Protein AF-A0AA52AQG2-F1 (afdb_monomer_lite)

Radius of gyration: 21.09 Å; chains: 1; bounding box: 56×34×66 Å

Sequence (208 aa):
MTELTDGRLVVGPQLCYASAGIYANFVAQGILPWTQPPPPRPVADALETVRDRKNRALETEVAQTLRAAGYVVEERIRKQDPQRLGVQSLQTEIDVVAGRGADSAIWLIEVKDPADVHVTPEIRRHLDGFYVDRRKPCYATQLQRKLDDLAPYADKVAAALGLPTSAQPCVVKAIFVTRAPVPAGFVGGPFQFHTLRDLVAALDGANP

pLDDT: mean 90.13, std 8.43, range [41.44, 98.44]

Secondary structure (DSSP, 8-state):
-EE-TTS-EE--HHHHHHHHHHHHHHHHTT--TT-SSPPPHHHHHHHHHHHHHHHHHHHHHHHHHHHHTT-EEEEEE-TT-GGGGT-S--SS-EEEEEE-TT-SEEEEEEEE-PPP--SHHHHHHHHHHHH--SSS--HHHHHHHHHHHHGGGHHHHHHHTTPPPPSS--EEEEEEEESS--GGGGS--SSEEEETTTHHHHHHHT--

Structure (mmCIF, N/CA/C/O backbone):
data_AF-A0AA52AQG2-F1
#
_entry.id   AF-A0AA52AQG2-F1
#
loop_
_atom_site.group_PDB
_atom_site.id
_atom_site.type_symbol
_atom_site.label_atom_id
_atom_site.label_alt_id
_atom_site.label_comp_id
_atom_site.label_asym_id
_atom_site.label_entity_id
_atom_site.label_seq_id
_atom_site.pdbx_PDB_ins_code
_atom_site.Cartn_x
_atom_site.Cartn_y
_atom_site.Cartn_z
_atom_site.occupancy
_atom_site.B_iso_or_equiv
_atom_site.auth_seq_id
_atom_site.auth_comp_id
_atom_site.auth_asym_id
_atom_site.auth_atom_id
_atom_site.pdbx_PDB_model_num
ATOM 1 N N . MET A 1 1 ? 28.932 -9.610 -26.609 1.00 61.56 1 MET A N 1
ATOM 2 C CA . MET A 1 1 ? 28.713 -8.846 -27.851 1.00 61.56 1 MET A CA 1
ATOM 3 C C . MET A 1 1 ? 30.083 -8.478 -28.365 1.00 61.56 1 MET A C 1
ATOM 5 O O . MET A 1 1 ? 30.872 -7.975 -27.574 1.00 61.56 1 MET A O 1
ATOM 9 N N . THR A 1 2 ? 30.373 -8.784 -29.621 1.00 79.12 2 THR A N 1
ATOM 10 C CA . THR A 1 2 ? 31.667 -8.477 -30.238 1.00 79.12 2 THR A CA 1
ATOM 11 C C . THR A 1 2 ? 31.397 -7.815 -31.575 1.00 79.12 2 THR A C 1
ATOM 13 O O . THR A 1 2 ? 30.579 -8.315 -32.348 1.00 79.12 2 THR A O 1
ATOM 16 N N . GLU A 1 3 ? 32.043 -6.682 -31.816 1.00 85.62 3 GLU A N 1
ATOM 17 C CA . GLU A 1 3 ? 32.018 -6.006 -33.108 1.00 85.62 3 GLU A CA 1
ATOM 18 C C . GLU A 1 3 ? 33.125 -6.586 -33.989 1.00 85.62 3 GLU A C 1
ATOM 20 O O . GLU A 1 3 ? 34.267 -6.745 -33.553 1.00 85.62 3 GLU A O 1
ATOM 25 N N . LEU A 1 4 ? 32.760 -6.979 -35.205 1.00 87.94 4 LEU A N 1
ATOM 26 C CA . LEU A 1 4 ? 33.692 -7.438 -36.224 1.00 87.94 4 LEU A CA 1
ATOM 27 C C . LEU A 1 4 ? 34.360 -6.231 -36.888 1.00 87.94 4 LEU A C 1
ATOM 29 O O . LEU A 1 4 ? 33.844 -5.118 -36.862 1.00 87.94 4 LEU A O 1
ATOM 33 N N . THR A 1 5 ? 35.500 -6.451 -37.538 1.00 86.62 5 THR A N 1
ATOM 34 C CA . THR A 1 5 ? 36.267 -5.396 -38.224 1.00 86.62 5 THR A CA 1
ATOM 35 C C . THR A 1 5 ? 35.515 -4.704 -39.365 1.00 86.62 5 THR A C 1
ATOM 37 O O . THR A 1 5 ? 35.944 -3.650 -39.822 1.00 86.62 5 THR A O 1
ATOM 40 N N . ASP A 1 6 ? 34.398 -5.271 -39.821 1.00 91.19 6 ASP A N 1
ATOM 41 C CA . ASP A 1 6 ? 33.501 -4.699 -40.828 1.00 91.19 6 ASP A CA 1
ATOM 42 C C . ASP A 1 6 ? 32.268 -3.992 -40.228 1.00 91.19 6 ASP A C 1
ATOM 44 O O . ASP A 1 6 ? 31.336 -3.650 -40.957 1.00 91.19 6 ASP A O 1
ATOM 48 N N . GLY A 1 7 ? 32.242 -3.789 -38.906 1.00 86.31 7 GLY A N 1
ATOM 49 C CA . GLY A 1 7 ? 31.157 -3.114 -38.190 1.00 86.31 7 GLY A CA 1
ATOM 50 C C . GLY A 1 7 ? 29.930 -3.989 -37.919 1.00 86.31 7 GLY A C 1
ATOM 51 O O . GLY A 1 7 ? 28.933 -3.506 -37.380 1.00 86.31 7 GLY A O 1
ATOM 52 N N . ARG A 1 8 ? 29.952 -5.284 -38.268 1.00 88.81 8 ARG A N 1
ATOM 53 C CA . ARG A 1 8 ? 28.861 -6.206 -37.913 1.00 88.81 8 ARG A CA 1
ATOM 54 C C . ARG A 1 8 ? 28.968 -6.641 -36.454 1.00 88.81 8 ARG A C 1
ATOM 56 O O . ARG A 1 8 ? 30.038 -6.992 -35.966 1.00 88.81 8 ARG A O 1
ATOM 63 N N . LEU A 1 9 ? 27.831 -6.687 -35.762 1.00 88.31 9 LEU A N 1
ATOM 64 C CA . LEU A 1 9 ? 27.749 -7.158 -34.378 1.00 88.31 9 LEU A CA 1
ATOM 65 C C . LEU A 1 9 ? 27.426 -8.654 -34.326 1.00 88.31 9 LEU A C 1
ATOM 67 O O . LEU A 1 9 ? 26.421 -9.101 -34.878 1.00 88.31 9 LEU A O 1
ATOM 71 N N . VAL A 1 10 ? 28.233 -9.423 -33.593 1.00 87.62 10 VAL A N 1
ATOM 72 C CA . VAL A 1 10 ? 27.909 -10.806 -33.223 1.00 87.62 10 VAL A CA 1
ATOM 73 C C . VAL A 1 10 ? 27.231 -10.803 -31.856 1.00 87.62 10 VAL A C 1
ATOM 75 O O . VAL A 1 10 ? 27.839 -10.489 -30.822 1.00 87.62 10 VAL A O 1
ATOM 78 N N . VAL A 1 11 ? 25.949 -11.165 -31.857 1.00 84.19 11 VAL A N 1
ATOM 79 C CA . VAL A 1 11 ? 25.125 -11.296 -30.653 1.00 84.19 11 VAL A CA 1
ATOM 80 C C . VAL A 1 11 ? 24.792 -12.768 -30.447 1.00 84.19 11 VAL A C 1
ATOM 82 O O . VAL A 1 11 ? 24.249 -13.424 -31.332 1.00 84.19 11 VAL A O 1
ATOM 85 N N . GLY A 1 12 ? 25.139 -13.301 -29.275 1.00 88.38 12 GLY A N 1
ATOM 86 C CA . GLY A 1 12 ? 24.791 -14.674 -28.920 1.00 88.38 12 GLY A CA 1
ATOM 87 C C . GLY A 1 12 ? 23.269 -14.834 -28.785 1.00 88.38 12 GLY A C 1
ATOM 88 O O . GLY A 1 12 ? 22.642 -13.961 -28.177 1.00 88.38 12 GLY A O 1
ATOM 89 N N . PRO A 1 13 ? 22.661 -15.931 -29.273 1.00 86.75 13 PRO A N 1
ATOM 90 C CA . PRO A 1 13 ? 21.218 -16.167 -29.161 1.00 86.75 13 PRO A CA 1
ATOM 91 C C . PRO A 1 13 ? 20.672 -16.044 -27.730 1.00 86.75 13 PRO A C 1
ATOM 93 O O . PRO A 1 13 ? 19.586 -15.509 -27.519 1.00 86.75 13 PRO A O 1
ATOM 96 N N . GLN A 1 14 ? 21.454 -16.462 -26.731 1.00 86.62 14 GLN A N 1
ATOM 97 C CA . GLN A 1 14 ? 21.125 -16.342 -25.311 1.00 86.62 14 GLN A CA 1
ATOM 98 C C . GLN A 1 14 ? 20.983 -14.887 -24.844 1.00 86.62 14 GLN A C 1
ATOM 100 O O . GLN A 1 14 ? 20.150 -14.599 -23.989 1.00 86.62 14 GLN A O 1
ATOM 105 N N . LEU A 1 15 ? 21.758 -13.962 -25.422 1.00 84.19 15 LEU A N 1
ATOM 106 C CA . LEU A 1 15 ? 21.654 -12.536 -25.111 1.00 84.19 15 LEU A CA 1
ATOM 107 C C . LEU A 1 15 ? 20.395 -11.943 -25.741 1.00 84.19 15 LEU A C 1
ATOM 109 O O . LEU A 1 15 ? 19.682 -11.209 -25.068 1.00 84.19 15 LEU A O 1
ATOM 113 N N . CYS A 1 16 ? 20.071 -12.323 -26.982 1.00 84.38 16 CYS A N 1
ATOM 114 C CA . CYS A 1 16 ? 18.812 -11.928 -27.617 1.00 84.38 16 CYS A CA 1
ATOM 115 C C . CYS A 1 16 ? 17.602 -12.408 -26.806 1.00 84.38 16 CYS A C 1
ATOM 117 O O . CYS A 1 16 ? 16.692 -11.625 -26.546 1.00 84.38 16 CYS A O 1
ATOM 119 N N . TYR A 1 17 ? 17.610 -13.672 -26.370 1.00 85.38 17 TYR A N 1
ATOM 120 C CA . TYR A 1 17 ? 16.536 -14.242 -25.557 1.00 85.38 17 TYR A CA 1
ATOM 121 C C . TYR A 1 17 ? 16.407 -13.539 -24.199 1.00 85.38 17 TYR A C 1
ATOM 123 O O . TYR A 1 17 ? 15.308 -13.148 -23.812 1.00 85.38 17 TYR A O 1
ATOM 131 N N . ALA A 1 18 ? 17.523 -13.314 -23.500 1.00 83.19 18 ALA A N 1
ATOM 132 C CA . ALA A 1 18 ? 17.525 -12.603 -22.224 1.00 83.19 18 ALA A CA 1
ATOM 133 C C . ALA A 1 18 ? 17.002 -11.165 -22.367 1.00 83.19 18 ALA A C 1
ATOM 135 O O . ALA A 1 18 ? 16.135 -10.745 -21.602 1.00 83.19 18 ALA A O 1
ATOM 136 N N . SER A 1 19 ? 17.470 -10.421 -23.374 1.00 82.50 19 SER A N 1
ATOM 137 C CA . SER A 1 19 ? 16.978 -9.071 -23.655 1.00 82.50 19 SER A CA 1
ATOM 138 C C . SER A 1 19 ? 15.490 -9.073 -24.001 1.00 82.50 19 SER A C 1
ATOM 140 O O . SER A 1 19 ? 14.748 -8.276 -23.435 1.00 82.50 19 SER A O 1
ATOM 142 N N . ALA A 1 20 ? 15.028 -9.984 -24.863 1.00 84.12 20 ALA A N 1
ATOM 143 C CA . ALA A 1 20 ? 13.610 -10.111 -25.195 1.00 84.12 20 ALA A CA 1
ATOM 144 C C . ALA A 1 20 ? 12.754 -10.393 -23.951 1.00 84.12 20 ALA A C 1
ATOM 146 O O . ALA A 1 20 ? 11.707 -9.771 -23.792 1.00 84.12 20 ALA A O 1
ATOM 147 N N . GLY A 1 21 ? 13.221 -11.254 -23.041 1.00 83.25 21 GLY A N 1
ATOM 148 C CA . GLY A 1 21 ? 12.562 -11.510 -21.759 1.00 83.25 21 GLY A CA 1
ATOM 149 C C . GLY A 1 21 ? 12.457 -10.258 -20.883 1.00 83.25 21 GLY A C 1
ATOM 150 O O . GLY A 1 21 ? 11.386 -9.969 -20.356 1.00 83.25 21 GLY A O 1
ATOM 151 N N . ILE A 1 22 ? 13.527 -9.463 -20.788 1.00 80.69 22 ILE A N 1
ATOM 152 C CA . ILE A 1 22 ? 13.519 -8.191 -20.046 1.00 80.69 22 ILE A CA 1
ATOM 153 C C . ILE A 1 22 ? 12.499 -7.214 -20.647 1.00 80.69 22 ILE A C 1
ATOM 155 O O . ILE A 1 22 ? 11.671 -6.665 -19.921 1.00 80.69 22 ILE A O 1
ATOM 159 N N . TYR A 1 23 ? 12.511 -7.015 -21.969 1.00 81.38 23 TYR A N 1
ATOM 160 C CA . TYR A 1 23 ? 11.546 -6.133 -22.634 1.00 81.38 23 TYR A CA 1
ATOM 161 C C . TYR A 1 23 ? 10.107 -6.633 -22.479 1.00 81.38 23 TYR A C 1
ATOM 163 O O . TYR A 1 23 ? 9.215 -5.835 -22.193 1.00 81.38 23 TYR A O 1
ATOM 171 N N . ALA A 1 24 ? 9.879 -7.941 -22.618 1.00 82.56 24 ALA A N 1
ATOM 172 C CA . ALA A 1 24 ? 8.568 -8.545 -22.414 1.00 82.56 24 ALA A CA 1
ATOM 173 C C . ALA A 1 24 ? 8.051 -8.300 -20.988 1.00 82.56 24 ALA A C 1
ATOM 175 O O . ALA A 1 24 ? 6.887 -7.937 -20.824 1.00 82.56 24 ALA A O 1
ATOM 176 N N . ASN A 1 25 ? 8.916 -8.411 -19.974 1.00 81.00 25 ASN A N 1
ATOM 177 C CA . ASN A 1 25 ? 8.559 -8.128 -18.583 1.00 81.00 25 ASN A CA 1
ATOM 178 C C . ASN A 1 25 ? 8.152 -6.665 -18.380 1.00 81.00 25 ASN A C 1
ATOM 180 O O . ASN A 1 25 ? 7.107 -6.406 -17.782 1.00 81.00 25 ASN A O 1
ATOM 184 N N . PHE A 1 26 ? 8.909 -5.707 -18.925 1.00 81.69 26 PHE A N 1
ATOM 185 C CA . PHE A 1 26 ? 8.531 -4.295 -18.842 1.00 81.69 26 PHE A CA 1
ATOM 186 C C . PHE A 1 26 ? 7.198 -4.013 -19.543 1.00 81.69 26 PHE A C 1
ATOM 188 O O . PHE A 1 26 ? 6.319 -3.379 -18.957 1.00 81.69 26 PHE A O 1
ATOM 195 N N . VAL A 1 27 ? 6.996 -4.534 -20.757 1.00 83.38 27 VAL A N 1
ATOM 196 C CA . VAL A 1 27 ? 5.742 -4.336 -21.503 1.00 83.38 27 VAL A CA 1
ATOM 197 C C . VAL A 1 27 ? 4.559 -4.949 -20.748 1.00 83.38 27 VAL A C 1
ATOM 199 O O . VAL A 1 27 ? 3.514 -4.311 -20.622 1.00 83.38 27 VAL A O 1
ATOM 202 N N . ALA A 1 28 ? 4.736 -6.129 -20.149 1.00 83.12 28 ALA A N 1
ATOM 203 C CA . ALA A 1 28 ? 3.737 -6.765 -19.288 1.00 83.12 28 ALA A CA 1
ATOM 204 C C . ALA A 1 28 ? 3.451 -5.982 -17.988 1.00 83.12 28 ALA A C 1
ATOM 206 O O . ALA A 1 28 ? 2.476 -6.266 -17.286 1.00 83.12 28 ALA A O 1
ATOM 207 N N . GLN A 1 29 ? 4.282 -5.000 -17.639 1.00 78.88 29 GLN A N 1
ATOM 208 C CA . GLN A 1 29 ? 4.085 -4.060 -16.531 1.00 78.88 29 GLN A CA 1
ATOM 209 C C . GLN A 1 29 ? 3.579 -2.684 -16.999 1.00 78.88 29 GLN A C 1
ATOM 211 O O . GLN A 1 29 ? 3.431 -1.781 -16.179 1.00 78.88 29 GLN A O 1
ATOM 216 N N . GLY A 1 30 ? 3.273 -2.516 -18.290 1.00 80.56 30 GLY A N 1
ATOM 217 C CA . GLY A 1 30 ? 2.856 -1.227 -18.843 1.00 80.56 30 GLY A CA 1
ATOM 218 C C . GLY A 1 30 ? 4.016 -0.234 -18.958 1.00 80.56 30 GLY A C 1
ATOM 219 O O . GLY A 1 30 ? 3.820 0.971 -18.827 1.00 80.56 30 GLY A O 1
ATOM 220 N N . ILE A 1 31 ? 5.241 -0.723 -19.163 1.00 82.00 31 ILE A N 1
ATOM 221 C CA . ILE A 1 31 ? 6.448 0.095 -19.291 1.00 82.00 31 ILE A CA 1
ATOM 222 C C . ILE A 1 31 ? 7.114 -0.200 -20.630 1.00 82.00 31 ILE A C 1
ATOM 224 O O . ILE A 1 31 ? 7.324 -1.352 -20.999 1.00 82.00 31 ILE A O 1
ATOM 228 N N . LEU A 1 32 ? 7.499 0.858 -21.340 1.00 82.25 32 LEU A N 1
ATOM 229 C CA . LEU A 1 32 ? 8.390 0.756 -22.489 1.00 82.25 32 LEU A CA 1
ATOM 230 C C . LEU A 1 32 ? 9.727 1.400 -22.097 1.00 82.25 32 LEU A C 1
ATOM 232 O O . LEU A 1 32 ? 9.819 2.628 -22.021 1.00 82.25 32 LEU A O 1
ATOM 236 N N . PRO A 1 33 ? 10.739 0.596 -21.736 1.00 73.19 33 PRO A N 1
ATOM 237 C CA . PRO A 1 33 ? 11.968 1.118 -21.167 1.00 73.19 33 PRO A CA 1
ATOM 238 C C . PRO A 1 33 ? 12.842 1.727 -22.274 1.00 73.19 33 PRO A C 1
ATOM 240 O O . PRO A 1 33 ? 12.802 1.301 -23.427 1.00 73.19 33 PRO A O 1
ATOM 243 N N . TRP A 1 34 ? 13.640 2.735 -21.912 1.00 71.75 34 TRP A N 1
ATOM 244 C CA . TRP A 1 34 ? 14.676 3.337 -22.770 1.00 71.75 34 TRP A CA 1
ATOM 245 C C . TRP A 1 34 ? 14.203 3.871 -24.135 1.00 71.75 34 TRP A C 1
ATOM 247 O O . TRP A 1 34 ? 14.981 3.942 -25.083 1.00 71.75 34 TRP A O 1
ATOM 257 N N . THR A 1 35 ? 12.948 4.310 -24.241 1.00 67.50 35 THR A N 1
ATOM 258 C CA . THR A 1 35 ? 12.429 4.926 -25.469 1.00 67.50 35 THR A CA 1
ATOM 259 C C . THR A 1 35 ? 12.935 6.356 -25.619 1.00 67.50 35 THR A C 1
ATOM 261 O O . THR A 1 35 ? 12.604 7.224 -24.804 1.00 67.50 35 THR A O 1
ATOM 264 N N . GLN A 1 36 ? 13.707 6.613 -26.671 1.00 71.50 36 GLN A N 1
ATOM 265 C CA . GLN A 1 36 ? 13.972 7.958 -27.176 1.00 71.50 36 GLN A CA 1
ATOM 266 C C . GLN A 1 36 ? 13.757 7.958 -28.698 1.00 71.50 36 GLN A C 1
ATOM 268 O O . GLN A 1 36 ? 14.468 7.230 -29.393 1.00 71.50 36 GLN A O 1
ATOM 273 N N . PRO A 1 37 ? 12.787 8.736 -29.223 1.00 82.88 37 PRO A N 1
ATOM 274 C CA . PRO A 1 37 ? 11.874 9.634 -28.498 1.00 82.88 37 PRO A CA 1
ATOM 275 C C . PRO A 1 37 ? 10.844 8.885 -27.617 1.00 82.88 37 PRO A C 1
ATOM 277 O O . PRO A 1 37 ? 10.713 7.664 -27.734 1.00 82.88 37 PRO A O 1
ATOM 280 N N . PRO A 1 38 ? 10.115 9.590 -26.724 1.00 81.38 38 PRO A N 1
ATOM 281 C CA . PRO A 1 38 ? 8.998 9.016 -25.968 1.00 81.38 38 PRO A CA 1
ATOM 282 C C . PRO A 1 38 ? 7.960 8.334 -26.874 1.00 81.38 38 PRO A C 1
ATOM 284 O O . PRO A 1 38 ? 7.798 8.746 -28.029 1.00 81.38 38 PRO A O 1
ATOM 287 N N . PRO A 1 39 ? 7.223 7.325 -26.370 1.00 83.25 39 PRO A N 1
ATOM 288 C CA . PRO A 1 39 ? 6.235 6.619 -27.172 1.00 83.25 39 PRO A CA 1
ATOM 289 C C . PRO A 1 39 ? 5.124 7.568 -27.656 1.00 83.25 39 PRO A C 1
ATOM 291 O O . PRO A 1 39 ? 4.750 8.502 -26.938 1.00 83.25 39 PRO A O 1
ATOM 294 N N . PRO A 1 40 ? 4.546 7.321 -28.847 1.00 89.44 40 PRO A N 1
ATOM 295 C CA . PRO A 1 40 ? 3.353 8.028 -29.298 1.00 89.44 40 PRO A CA 1
ATOM 296 C C . PRO A 1 40 ? 2.225 7.929 -28.264 1.00 89.44 40 PRO A C 1
ATOM 298 O O . PRO A 1 40 ? 2.067 6.889 -27.623 1.00 89.44 40 PRO A O 1
ATOM 301 N N . ARG A 1 41 ? 1.396 8.977 -28.149 1.00 89.44 41 ARG A N 1
ATOM 302 C CA . ARG A 1 41 ? 0.301 9.038 -27.158 1.00 89.44 41 ARG A CA 1
ATOM 303 C C . ARG A 1 41 ? -0.577 7.777 -27.111 1.00 89.44 41 ARG A C 1
ATOM 305 O O . ARG A 1 41 ? -0.722 7.247 -26.019 1.00 89.44 41 ARG A O 1
ATOM 312 N N . PRO A 1 42 ? -1.040 7.202 -28.242 1.00 92.44 42 PRO A N 1
ATOM 313 C CA . PRO A 1 42 ? -1.865 5.992 -28.192 1.00 92.44 42 PRO A CA 1
ATOM 314 C C . PRO A 1 42 ? -1.176 4.798 -27.517 1.00 92.44 42 PRO A C 1
ATOM 316 O O . PRO A 1 42 ? -1.831 3.983 -26.874 1.00 92.44 42 PRO A O 1
ATOM 319 N N . VAL A 1 43 ? 0.151 4.691 -27.650 1.00 87.94 43 VAL A N 1
ATOM 320 C CA . VAL A 1 43 ? 0.941 3.641 -26.996 1.00 87.94 43 VAL A CA 1
ATOM 321 C C . VAL A 1 43 ? 1.079 3.936 -25.504 1.00 87.94 43 VAL A C 1
ATOM 323 O O . VAL A 1 43 ? 0.907 3.031 -24.694 1.00 87.94 43 VAL A O 1
ATOM 326 N N . ALA A 1 44 ? 1.349 5.189 -25.132 1.00 85.81 44 ALA A N 1
ATOM 327 C CA . ALA A 1 44 ? 1.426 5.598 -23.731 1.00 85.81 44 ALA A CA 1
ATOM 328 C C . ALA A 1 44 ? 0.098 5.357 -22.989 1.00 85.81 44 ALA A C 1
ATOM 330 O O . ALA A 1 44 ? 0.104 4.741 -21.926 1.00 85.81 44 ALA A O 1
ATOM 331 N N . ASP A 1 45 ? -1.029 5.745 -23.591 1.00 89.38 45 ASP A N 1
ATOM 332 C CA . ASP A 1 45 ? -2.372 5.579 -23.021 1.00 89.38 45 ASP A CA 1
ATOM 333 C C . ASP A 1 45 ? -2.732 4.089 -22.851 1.00 89.38 45 ASP A C 1
ATOM 335 O O . ASP A 1 45 ? -3.314 3.673 -21.843 1.00 89.38 45 ASP A O 1
ATOM 339 N N . ALA A 1 46 ? -2.345 3.248 -23.818 1.00 88.94 46 ALA A N 1
ATOM 340 C CA . ALA A 1 46 ? -2.535 1.802 -23.731 1.00 88.94 46 ALA A CA 1
ATOM 341 C C . ALA A 1 46 ? -1.701 1.179 -22.597 1.00 88.94 46 ALA A C 1
ATOM 343 O O . ALA A 1 46 ? -2.206 0.342 -21.847 1.00 88.94 46 ALA A O 1
ATOM 344 N N . LEU A 1 47 ? -0.443 1.602 -22.440 1.00 87.81 47 LEU A N 1
ATOM 345 C CA . LEU A 1 47 ? 0.437 1.146 -21.361 1.00 87.81 47 LEU A CA 1
ATOM 346 C C . LEU A 1 47 ? -0.076 1.587 -19.981 1.00 87.81 47 LEU A C 1
ATOM 348 O O . LEU A 1 47 ? -0.081 0.782 -19.047 1.00 87.81 47 LEU A O 1
ATOM 352 N N . GLU A 1 48 ? -0.574 2.819 -19.858 1.00 87.62 48 GLU A N 1
ATOM 353 C CA . GLU A 1 48 ? -1.211 3.315 -18.633 1.00 87.62 48 GLU A CA 1
ATOM 354 C C . GLU A 1 48 ? -2.468 2.506 -18.292 1.00 87.62 48 GLU A C 1
ATOM 356 O O . GLU A 1 48 ? -2.614 2.048 -17.161 1.00 87.62 48 GLU A O 1
ATOM 361 N N . THR A 1 49 ? -3.305 2.196 -19.288 1.00 89.88 49 THR A N 1
ATOM 362 C CA . THR A 1 49 ? -4.489 1.337 -19.114 1.00 89.88 49 THR A CA 1
ATOM 363 C C . THR A 1 49 ? -4.121 -0.057 -18.592 1.00 89.88 49 THR A C 1
ATOM 365 O O . THR A 1 49 ? -4.809 -0.605 -17.724 1.00 89.88 49 THR A O 1
ATOM 368 N N . VAL A 1 50 ? -3.035 -0.651 -19.101 1.00 88.94 50 VAL A N 1
ATOM 369 C CA . VAL A 1 50 ? -2.524 -1.940 -18.608 1.00 88.94 50 VAL A CA 1
ATOM 370 C C . VAL A 1 50 ? -2.077 -1.819 -17.153 1.00 88.94 50 VAL A C 1
ATOM 372 O O . VAL A 1 50 ? -2.451 -2.663 -16.334 1.00 88.94 50 VAL A O 1
ATOM 375 N N . ARG A 1 51 ? -1.328 -0.767 -16.807 1.00 86.94 51 ARG A N 1
ATOM 376 C CA . ARG A 1 51 ? -0.850 -0.538 -15.437 1.00 86.94 51 ARG A CA 1
ATOM 377 C C . ARG A 1 51 ? -2.006 -0.342 -14.459 1.00 86.94 51 ARG A C 1
ATOM 379 O O . ARG A 1 51 ? -2.033 -0.980 -13.411 1.00 86.94 51 ARG A O 1
ATOM 386 N N . ASP A 1 52 ? -2.996 0.461 -14.831 1.00 88.94 52 ASP A N 1
ATOM 387 C CA . ASP A 1 52 ? -4.188 0.704 -14.021 1.00 88.94 52 ASP A CA 1
ATOM 388 C C . ASP A 1 52 ? -4.990 -0.577 -13.793 1.00 88.94 52 ASP A C 1
ATOM 390 O O . ASP A 1 52 ? -5.445 -0.839 -12.678 1.00 88.94 52 ASP A O 1
ATOM 394 N N . ARG A 1 53 ? -5.129 -1.423 -14.823 1.00 90.44 53 ARG A N 1
ATOM 395 C CA . ARG A 1 53 ? -5.783 -2.729 -14.681 1.00 90.44 53 ARG A CA 1
ATOM 396 C C . ARG A 1 53 ? -5.020 -3.638 -13.715 1.00 90.44 53 ARG A C 1
ATOM 398 O O . ARG A 1 53 ? -5.663 -4.293 -12.900 1.00 90.44 53 ARG A O 1
ATOM 405 N N . LYS A 1 54 ? -3.685 -3.677 -13.780 1.00 89.12 54 LYS A N 1
ATOM 406 C CA . LYS A 1 54 ? -2.859 -4.501 -12.877 1.00 89.12 54 LYS A CA 1
ATOM 407 C C . LYS A 1 54 ? -2.918 -4.030 -11.428 1.00 89.12 54 LYS A C 1
ATOM 409 O O . LYS A 1 54 ? -3.110 -4.862 -10.545 1.00 89.12 54 LYS A O 1
ATOM 414 N N . ASN A 1 55 ? -2.826 -2.721 -11.199 1.00 90.12 55 ASN A N 1
ATOM 415 C CA . ASN A 1 55 ? -2.956 -2.135 -9.864 1.00 90.12 55 ASN A CA 1
ATOM 416 C C . ASN A 1 55 ? -4.323 -2.473 -9.257 1.00 90.12 55 ASN A C 1
ATOM 418 O O . ASN A 1 55 ? -4.398 -3.017 -8.158 1.00 90.12 55 ASN A O 1
ATOM 422 N N . ARG A 1 56 ? -5.402 -2.267 -10.026 1.00 90.88 56 ARG A N 1
ATOM 423 C CA . ARG A 1 56 ? -6.763 -2.616 -9.594 1.00 90.88 56 ARG A CA 1
ATOM 424 C C . ARG A 1 56 ? -6.932 -4.107 -9.327 1.00 90.88 56 ARG A C 1
ATOM 426 O O . ARG A 1 56 ? -7.632 -4.466 -8.385 1.00 90.88 56 ARG A O 1
ATOM 433 N N . ALA A 1 57 ? -6.321 -4.965 -10.142 1.00 92.75 57 ALA A N 1
ATOM 434 C CA . ALA A 1 57 ? -6.352 -6.405 -9.916 1.00 92.75 57 ALA A CA 1
ATOM 435 C C . ALA A 1 57 ? -5.689 -6.767 -8.580 1.00 92.75 57 ALA A C 1
ATOM 437 O O . ALA A 1 57 ? -6.292 -7.501 -7.806 1.00 92.75 57 ALA A O 1
ATOM 438 N N . LEU A 1 58 ? -4.520 -6.191 -8.264 1.00 93.75 58 LEU A N 1
ATOM 439 C CA . LEU A 1 58 ? -3.848 -6.438 -6.984 1.00 93.75 58 LEU A CA 1
ATOM 440 C C . LEU A 1 58 ? -4.687 -5.967 -5.788 1.00 93.75 58 LEU A C 1
ATOM 442 O O . LEU A 1 58 ? -4.840 -6.714 -4.829 1.00 93.75 58 LEU A O 1
ATOM 446 N N . GLU A 1 59 ? -5.263 -4.764 -5.844 1.00 95.06 59 GLU A N 1
ATOM 447 C CA . GLU A 1 59 ? -6.162 -4.263 -4.789 1.00 95.06 59 GLU A CA 1
ATOM 448 C C . GLU A 1 59 ? -7.342 -5.215 -4.548 1.00 95.06 59 GLU A C 1
ATOM 450 O O . GLU A 1 59 ? -7.667 -5.549 -3.408 1.00 95.06 59 GLU A O 1
ATOM 455 N N . THR A 1 60 ? -7.970 -5.683 -5.629 1.00 95.44 60 THR A N 1
ATOM 456 C CA . THR A 1 60 ? -9.095 -6.617 -5.551 1.00 95.44 60 THR A CA 1
ATOM 457 C C . THR A 1 60 ? -8.657 -7.989 -5.023 1.00 95.44 60 THR A C 1
ATOM 459 O O . THR A 1 60 ? -9.367 -8.562 -4.199 1.00 95.44 60 THR A O 1
ATOM 462 N N . GLU A 1 61 ? -7.492 -8.502 -5.426 1.00 96.62 61 GLU A N 1
ATOM 463 C CA . GLU A 1 61 ? -6.913 -9.751 -4.906 1.00 96.62 61 GLU A CA 1
ATOM 464 C C . GLU A 1 61 ? -6.629 -9.662 -3.396 1.00 96.62 61 GLU A C 1
ATOM 466 O O . GLU A 1 61 ? -6.955 -10.590 -2.652 1.00 96.62 61 GLU A O 1
ATOM 471 N N . VAL A 1 62 ? -6.084 -8.535 -2.921 1.00 97.69 62 VAL A N 1
ATOM 472 C CA . VAL A 1 62 ? -5.865 -8.265 -1.488 1.00 97.69 62 VAL A CA 1
ATOM 473 C C . VAL A 1 62 ? -7.185 -8.318 -0.727 1.00 97.69 62 VAL A C 1
ATOM 475 O O . VAL A 1 62 ? -7.314 -9.063 0.245 1.00 97.69 62 VAL A O 1
ATOM 478 N N . ALA A 1 63 ? -8.194 -7.584 -1.193 1.00 97.38 63 ALA A N 1
ATOM 479 C CA . ALA A 1 63 ? -9.486 -7.536 -0.525 1.00 97.38 63 ALA A CA 1
ATOM 480 C C . ALA A 1 63 ? -10.198 -8.900 -0.522 1.00 97.38 63 ALA A C 1
ATOM 482 O O . ALA A 1 63 ? -10.767 -9.301 0.491 1.00 97.38 63 ALA A O 1
ATOM 483 N N . GLN A 1 64 ? -10.143 -9.649 -1.628 1.00 97.62 64 GLN A N 1
ATOM 484 C CA . GLN A 1 64 ? -10.683 -11.011 -1.705 1.00 97.62 64 GLN A CA 1
ATOM 485 C C . GLN A 1 64 ? -9.974 -11.970 -0.746 1.00 97.62 64 GLN A C 1
ATOM 487 O O . GLN A 1 64 ? -10.641 -12.753 -0.074 1.00 97.62 64 GLN A O 1
ATOM 492 N N . THR A 1 65 ? -8.648 -11.879 -0.644 1.00 9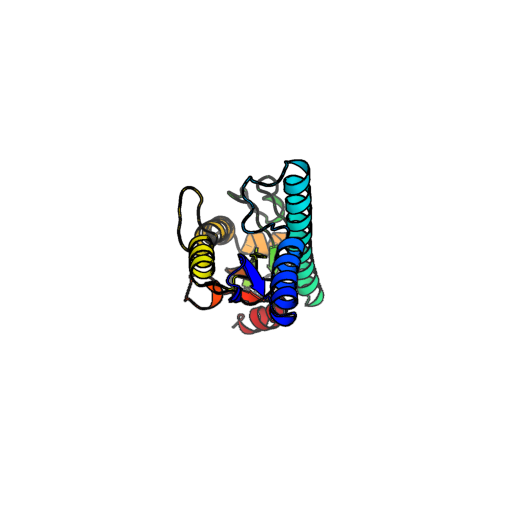7.56 65 THR A N 1
ATOM 493 C CA . THR A 1 65 ? -7.838 -12.714 0.254 1.00 97.56 65 THR A CA 1
ATOM 494 C C . THR A 1 65 ? -8.209 -12.473 1.717 1.00 97.56 65 THR A C 1
ATOM 496 O O . THR A 1 65 ? -8.419 -13.422 2.469 1.00 97.56 65 THR A O 1
ATOM 499 N N . LEU A 1 66 ? -8.380 -11.209 2.111 1.00 97.94 66 LEU A N 1
ATOM 500 C CA . LEU A 1 66 ? -8.817 -10.837 3.458 1.00 97.94 66 LEU A CA 1
ATOM 501 C C . LEU A 1 66 ? -10.250 -11.304 3.748 1.00 97.94 66 LEU A C 1
ATOM 503 O O . LEU A 1 66 ? -10.496 -11.912 4.788 1.00 97.94 66 LEU A O 1
ATOM 507 N N . ARG A 1 67 ? -11.189 -11.101 2.814 1.00 97.94 67 ARG A N 1
ATOM 508 C CA . ARG A 1 67 ? -12.572 -11.597 2.958 1.00 97.94 67 ARG A CA 1
ATOM 509 C C . ARG A 1 67 ? -12.618 -13.117 3.107 1.00 97.94 67 ARG A C 1
ATOM 511 O O . ARG A 1 67 ? -13.339 -13.622 3.962 1.00 97.94 67 ARG A O 1
ATOM 518 N N . ALA A 1 68 ? -11.824 -13.848 2.323 1.00 97.12 68 ALA A N 1
ATOM 519 C CA . ALA A 1 68 ? -11.720 -15.304 2.424 1.00 97.12 68 ALA A CA 1
ATOM 520 C C . ALA A 1 68 ? -11.162 -15.768 3.783 1.00 97.12 68 ALA A C 1
ATOM 522 O O . ALA A 1 68 ? -11.520 -16.845 4.253 1.00 97.12 68 ALA A O 1
ATOM 523 N N . ALA A 1 69 ? -10.342 -14.941 4.436 1.00 96.00 69 ALA A N 1
ATOM 524 C CA . ALA A 1 69 ? -9.834 -15.160 5.790 1.00 96.00 69 ALA A CA 1
ATOM 525 C C . ALA A 1 69 ? -10.771 -14.644 6.907 1.00 96.00 69 ALA A C 1
ATOM 527 O O . ALA A 1 69 ? -10.395 -14.637 8.081 1.00 96.00 69 ALA A O 1
ATOM 528 N N . GLY A 1 70 ? -11.989 -14.210 6.561 1.00 96.38 70 GLY A N 1
ATOM 529 C CA . GLY A 1 70 ? -13.018 -13.784 7.512 1.00 96.38 70 GLY A CA 1
ATOM 530 C C . GLY A 1 70 ? -12.959 -12.312 7.924 1.00 96.38 70 GLY A C 1
ATOM 531 O O . GLY A 1 70 ? -13.695 -11.918 8.826 1.00 96.38 70 GLY A O 1
ATOM 532 N N . TYR A 1 71 ? -12.120 -11.491 7.290 1.00 97.62 71 TYR A N 1
ATOM 533 C CA . TYR A 1 71 ? -12.117 -10.048 7.532 1.00 97.62 71 TYR A CA 1
ATOM 534 C C . TYR A 1 71 ? -13.332 -9.381 6.879 1.00 97.62 71 TYR A C 1
ATOM 536 O O . TYR A 1 71 ? -13.725 -9.718 5.758 1.00 97.62 71 TYR A O 1
ATOM 544 N N . VAL A 1 72 ? -13.873 -8.364 7.546 1.00 97.94 72 VAL A N 1
ATOM 545 C CA . VAL A 1 72 ? -14.745 -7.372 6.915 1.00 97.94 72 VAL A CA 1
ATOM 546 C C . VAL A 1 72 ? -13.860 -6.318 6.261 1.00 97.94 72 VAL A C 1
ATOM 548 O O . VAL A 1 72 ? -12.920 -5.830 6.887 1.00 97.94 72 VAL A O 1
ATOM 551 N N . VAL A 1 73 ? -14.126 -6.008 4.989 1.00 97.94 73 VAL A N 1
ATOM 552 C CA . VAL A 1 73 ? -13.215 -5.230 4.140 1.00 97.94 73 VAL A CA 1
ATOM 553 C C . VAL A 1 73 ? -13.955 -4.154 3.357 1.00 97.94 73 VAL A C 1
ATOM 555 O O . VAL A 1 73 ? -14.799 -4.469 2.510 1.00 97.94 73 VAL A O 1
ATOM 558 N N . GLU A 1 74 ? -13.527 -2.911 3.547 1.00 97.56 74 GLU A N 1
ATOM 559 C CA . GLU A 1 74 ? -13.850 -1.765 2.700 1.00 97.56 74 GLU A CA 1
ATOM 560 C C . GLU A 1 74 ? -12.656 -1.462 1.783 1.00 97.56 74 GLU A C 1
ATOM 562 O O . GLU A 1 74 ? -11.516 -1.383 2.232 1.00 97.56 74 GLU A O 1
ATOM 567 N N . GLU A 1 75 ? -12.904 -1.293 0.484 1.00 95.81 75 GLU A N 1
ATOM 568 C CA . GLU A 1 75 ? -11.863 -1.007 -0.515 1.00 95.81 75 GLU A CA 1
ATOM 569 C C . GLU A 1 75 ? -12.173 0.268 -1.310 1.00 95.81 75 GLU A C 1
ATOM 571 O O . GLU A 1 75 ? -13.343 0.645 -1.475 1.00 95.81 75 GLU A O 1
ATOM 576 N N . ARG A 1 76 ? -11.125 0.913 -1.834 1.00 94.31 76 ARG A N 1
ATOM 577 C CA . ARG A 1 76 ? -11.184 2.096 -2.708 1.00 94.31 76 ARG A CA 1
ATOM 578 C C . ARG A 1 76 ? -12.042 3.210 -2.115 1.00 94.31 76 ARG A C 1
ATOM 580 O O . ARG A 1 76 ? -13.008 3.676 -2.730 1.00 94.31 76 ARG A O 1
ATOM 587 N N . ILE A 1 77 ? -11.744 3.591 -0.877 1.00 96.25 77 ILE A N 1
ATOM 588 C CA . ILE A 1 77 ? -12.451 4.670 -0.193 1.00 96.25 77 ILE A CA 1
ATOM 589 C C . ILE A 1 77 ? -11.892 5.994 -0.699 1.00 96.25 77 ILE A C 1
ATOM 591 O O . ILE A 1 77 ? -10.770 6.386 -0.378 1.00 96.25 77 ILE A O 1
ATOM 595 N N . ARG A 1 78 ? -12.677 6.689 -1.519 1.00 95.44 78 ARG A N 1
ATOM 596 C CA . ARG A 1 78 ? -12.276 7.971 -2.097 1.00 95.44 78 ARG A CA 1
ATOM 597 C C . ARG A 1 78 ? -12.445 9.098 -1.083 1.00 95.44 78 ARG A C 1
ATOM 599 O O . ARG A 1 78 ? -13.195 8.981 -0.119 1.00 95.44 78 ARG A O 1
ATOM 606 N N . LYS A 1 79 ? -11.805 10.241 -1.346 1.00 94.31 79 LYS A N 1
ATOM 607 C CA .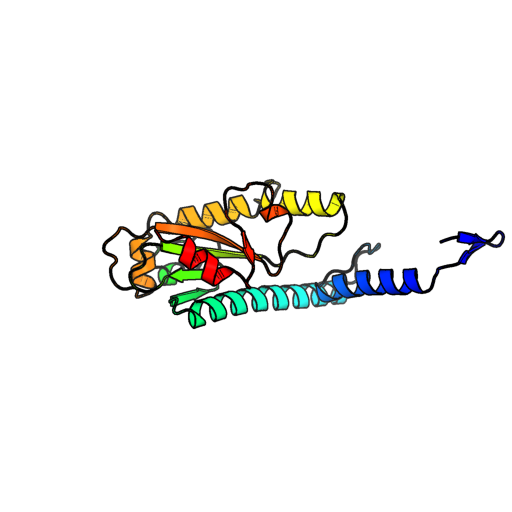 LYS A 1 79 ? -11.862 11.428 -0.468 1.00 94.31 79 LYS A CA 1
ATOM 608 C C . LYS A 1 79 ? -13.282 11.935 -0.208 1.00 94.31 79 LYS A C 1
ATOM 610 O O . LYS A 1 79 ? -13.539 12.524 0.834 1.00 94.31 79 LYS A O 1
ATOM 615 N N . GLN A 1 80 ? -14.176 11.736 -1.175 1.00 94.44 80 GLN A N 1
ATOM 616 C CA . GLN A 1 80 ? -15.585 12.114 -1.095 1.00 94.44 80 GLN A CA 1
ATOM 617 C C . GLN A 1 80 ? -16.466 11.098 -0.358 1.00 94.44 80 GLN A C 1
ATOM 619 O O . GLN A 1 80 ? -17.640 11.386 -0.149 1.00 94.44 80 GLN A O 1
ATOM 624 N N . ASP A 1 81 ? -15.917 9.942 0.034 1.00 94.94 81 ASP A N 1
ATOM 625 C CA . ASP A 1 81 ? -16.666 8.862 0.678 1.00 94.94 81 ASP A CA 1
ATOM 626 C C . ASP A 1 81 ? -16.239 8.561 2.136 1.00 94.94 81 ASP A C 1
ATOM 628 O O . ASP A 1 81 ? -16.242 7.390 2.535 1.00 94.94 81 ASP A O 1
ATOM 632 N N . PRO A 1 82 ? -15.882 9.563 2.972 1.00 94.75 82 PRO A N 1
ATOM 633 C CA . PRO A 1 82 ? -15.395 9.329 4.336 1.00 94.75 82 PRO A CA 1
ATOM 634 C C . PRO A 1 82 ? -16.439 8.642 5.235 1.00 94.75 82 PRO A C 1
ATOM 636 O O . PRO A 1 82 ? -16.087 7.908 6.160 1.00 94.75 82 PRO A O 1
ATOM 639 N N . GLN A 1 83 ? -17.730 8.801 4.923 1.00 95.31 83 GLN A N 1
ATOM 640 C CA . GLN A 1 83 ? -18.840 8.173 5.638 1.00 95.31 83 GLN A CA 1
ATOM 641 C C . GLN A 1 83 ? -18.782 6.641 5.631 1.00 95.31 83 GLN A C 1
ATOM 643 O O . GLN A 1 83 ? -19.284 6.027 6.569 1.00 95.31 83 GLN A O 1
ATOM 648 N N . ARG A 1 84 ? -18.134 6.018 4.631 1.00 96.25 84 ARG A N 1
ATOM 649 C CA . ARG A 1 84 ? -17.936 4.555 4.588 1.00 96.25 84 ARG A CA 1
ATOM 650 C C . ARG A 1 84 ? -17.087 4.042 5.751 1.00 96.25 84 ARG A C 1
ATOM 652 O O . ARG A 1 84 ? -17.189 2.879 6.105 1.00 96.25 84 ARG A O 1
ATOM 659 N N . LEU A 1 85 ? -16.272 4.912 6.348 1.00 96.19 85 LEU A N 1
ATOM 660 C CA . LEU A 1 85 ? -15.411 4.599 7.489 1.00 96.19 85 LEU A CA 1
ATOM 661 C C . LEU A 1 85 ? -15.873 5.293 8.781 1.00 96.19 85 LEU A C 1
ATOM 663 O O . LEU A 1 85 ? -15.152 5.290 9.773 1.00 96.19 85 LEU A O 1
ATOM 667 N N . GLY A 1 86 ? -17.050 5.930 8.783 1.00 93.50 86 GLY A N 1
ATOM 668 C CA . GLY A 1 86 ? -17.561 6.643 9.959 1.00 93.50 86 GLY A CA 1
ATOM 669 C C . GLY A 1 86 ? -16.761 7.898 10.343 1.00 93.50 86 GLY A C 1
ATOM 670 O O . GLY A 1 86 ? -16.884 8.380 11.473 1.00 93.50 86 GLY A O 1
ATOM 671 N N . VAL A 1 87 ? -15.951 8.439 9.425 1.00 94.62 87 VAL A N 1
ATOM 672 C CA . VAL A 1 87 ? -15.158 9.665 9.628 1.00 94.62 87 VAL A CA 1
ATOM 673 C C . VAL A 1 87 ? -15.748 10.843 8.847 1.00 94.62 87 VAL A C 1
ATOM 675 O O . VAL A 1 87 ? -16.549 10.665 7.933 1.00 94.62 87 VAL A O 1
ATOM 678 N N . GLN A 1 88 ? -15.391 12.072 9.231 1.00 93.25 88 GLN A N 1
ATOM 679 C CA . GLN A 1 88 ? -15.962 13.286 8.624 1.00 93.25 88 GLN A CA 1
ATOM 680 C C . GLN A 1 88 ? -15.313 13.655 7.288 1.00 93.25 88 GLN A C 1
ATOM 682 O O . GLN A 1 88 ? -15.974 14.186 6.400 1.00 93.25 88 GLN A O 1
ATOM 687 N N . SER A 1 89 ? -14.015 13.400 7.150 1.00 94.25 89 SER A N 1
ATOM 688 C CA . SER A 1 89 ? -13.238 13.779 5.975 1.00 94.25 89 SER A CA 1
ATOM 689 C C . SER A 1 89 ? -12.008 12.898 5.841 1.00 94.25 89 SER A C 1
ATOM 691 O O . SER A 1 89 ? -11.461 12.458 6.849 1.00 94.25 89 SER A O 1
ATOM 693 N N . LEU A 1 90 ? -11.547 12.718 4.606 1.00 94.75 90 LEU A N 1
ATOM 694 C CA . LEU A 1 90 ? -10.273 12.084 4.285 1.00 94.75 90 LEU A CA 1
ATOM 695 C C . LEU A 1 90 ? -9.433 13.041 3.440 1.00 94.75 90 LEU A C 1
ATOM 697 O O . LEU A 1 90 ? -9.922 13.634 2.473 1.00 94.75 90 LEU A O 1
ATOM 701 N N . GLN A 1 91 ? -8.150 13.173 3.759 1.00 92.62 91 GLN A N 1
ATOM 702 C CA . GLN A 1 91 ? -7.217 13.972 2.967 1.00 92.62 91 GLN A CA 1
ATOM 703 C C . GLN A 1 91 ? -6.826 13.259 1.674 1.00 92.62 91 GLN A C 1
ATOM 705 O O . GLN A 1 91 ? -6.494 13.906 0.670 1.00 92.62 91 GLN A O 1
ATOM 710 N N . THR A 1 92 ? -6.836 11.926 1.683 1.00 91.62 92 THR A N 1
ATOM 711 C CA . THR A 1 92 ? -6.409 11.078 0.566 1.00 91.62 92 THR A CA 1
ATOM 712 C C . THR A 1 92 ? -7.329 9.873 0.370 1.00 91.62 92 THR A C 1
ATOM 714 O O . THR A 1 92 ? -8.188 9.599 1.198 1.00 91.62 92 THR A O 1
ATOM 717 N N . GLU A 1 93 ? -7.212 9.214 -0.782 1.00 94.69 93 GLU A N 1
ATOM 718 C CA . GLU A 1 93 ? -7.899 7.942 -1.031 1.00 94.69 93 GLU A CA 1
ATOM 719 C C . GLU A 1 93 ? -7.244 6.827 -0.214 1.00 94.69 93 GLU A C 1
ATOM 721 O O . GLU A 1 93 ? -6.030 6.855 -0.022 1.00 94.69 93 GLU A O 1
ATOM 726 N N . ILE A 1 94 ? -8.026 5.852 0.239 1.00 96.31 94 ILE A N 1
ATOM 727 C CA . ILE A 1 94 ? -7.555 4.677 0.970 1.00 96.31 94 ILE A CA 1
ATOM 728 C C . ILE A 1 94 ? -7.828 3.425 0.142 1.00 96.31 94 ILE A C 1
ATOM 730 O O . ILE A 1 94 ? -8.962 3.198 -0.287 1.00 96.31 94 ILE A O 1
ATOM 734 N N . ASP A 1 95 ? -6.793 2.608 -0.050 1.00 96.56 95 ASP A N 1
ATOM 735 C CA . ASP A 1 95 ? -6.868 1.434 -0.914 1.00 96.56 95 ASP A CA 1
ATOM 736 C C . ASP A 1 95 ? -7.724 0.345 -0.249 1.00 96.56 95 ASP A C 1
ATOM 738 O O . ASP A 1 95 ? -8.720 -0.089 -0.830 1.00 96.56 95 ASP A O 1
ATOM 742 N N . VAL A 1 96 ? -7.386 -0.061 0.982 1.00 97.88 96 VAL A N 1
ATOM 743 C CA . VAL A 1 96 ? -8.126 -1.077 1.749 1.00 97.88 96 VAL A CA 1
ATOM 744 C C . VAL A 1 96 ? -8.126 -0.753 3.252 1.00 97.88 96 VAL A C 1
ATOM 746 O O . VAL A 1 96 ? -7.098 -0.383 3.818 1.00 97.88 96 VAL A O 1
ATOM 749 N N . VAL A 1 97 ? -9.273 -0.941 3.910 1.00 98.06 97 VAL A N 1
ATOM 750 C CA . VAL A 1 97 ? -9.414 -1.000 5.374 1.00 98.06 97 VAL A CA 1
ATOM 751 C C . VAL A 1 97 ? -10.083 -2.317 5.751 1.00 98.06 97 VAL A C 1
ATOM 753 O O . VAL A 1 97 ? -11.099 -2.685 5.159 1.00 98.06 97 VAL A O 1
ATOM 756 N N . ALA A 1 98 ? -9.529 -3.028 6.729 1.00 98.06 98 ALA A N 1
ATOM 757 C CA . ALA A 1 98 ? -10.031 -4.330 7.141 1.00 98.06 98 ALA A CA 1
ATOM 758 C C . ALA A 1 98 ? -9.991 -4.534 8.658 1.00 98.06 98 ALA A C 1
ATOM 760 O O . ALA A 1 98 ? -9.081 -4.072 9.337 1.00 98.06 98 ALA A O 1
ATOM 761 N N . GLY A 1 99 ? -10.937 -5.300 9.187 1.00 96.88 99 GLY A N 1
ATOM 762 C CA . GLY A 1 99 ? -10.903 -5.799 10.563 1.00 96.88 99 GLY A CA 1
ATOM 763 C C . GLY A 1 99 ? -11.627 -7.136 10.664 1.00 96.88 99 GLY A C 1
ATOM 764 O O . GLY A 1 99 ? -12.291 -7.552 9.713 1.00 96.88 99 GLY A O 1
ATOM 765 N N . ARG A 1 100 ? -11.475 -7.849 11.780 1.00 95.38 100 ARG A N 1
ATOM 766 C CA . ARG A 1 100 ? -12.033 -9.198 11.930 1.00 95.38 100 ARG A CA 1
ATOM 767 C C . ARG A 1 100 ? -12.503 -9.456 13.351 1.00 95.38 100 ARG A C 1
ATOM 769 O O . ARG A 1 100 ? -11.737 -9.312 14.294 1.00 95.38 100 ARG A O 1
ATOM 776 N N . GLY A 1 101 ? -13.745 -9.923 13.484 1.00 90.62 101 GLY A N 1
ATOM 777 C CA . GLY A 1 101 ? -14.297 -10.331 14.774 1.00 90.62 101 GLY A CA 1
ATOM 778 C C . GLY A 1 101 ? -14.110 -9.258 15.849 1.00 90.62 101 GLY A C 1
ATOM 779 O O . GLY A 1 101 ? -14.314 -8.079 15.582 1.00 90.62 101 GLY A O 1
ATOM 780 N N . ALA A 1 102 ? -13.726 -9.684 17.052 1.00 84.56 102 ALA A N 1
ATOM 781 C CA . ALA A 1 102 ? -13.456 -8.798 18.186 1.00 84.56 102 ALA A CA 1
ATOM 782 C C . ALA A 1 102 ? -11.974 -8.377 18.286 1.00 84.56 102 ALA A C 1
ATOM 784 O O . ALA A 1 102 ? -11.547 -7.910 19.347 1.00 84.56 102 ALA A O 1
ATOM 785 N N . ASP A 1 103 ? -11.188 -8.561 17.218 1.00 90.12 103 ASP A N 1
ATOM 786 C CA . ASP A 1 103 ? -9.790 -8.136 17.184 1.00 90.12 103 ASP A CA 1
ATOM 787 C C . ASP A 1 103 ? -9.724 -6.614 17.376 1.00 90.12 103 ASP A C 1
ATOM 789 O O . ASP A 1 103 ? -10.487 -5.860 16.772 1.00 90.12 103 ASP A O 1
ATOM 793 N N . SER A 1 104 ? -8.797 -6.146 18.212 1.00 91.31 104 SER A N 1
ATOM 794 C CA . SER A 1 104 ? -8.603 -4.710 18.446 1.00 91.31 104 SER A CA 1
ATOM 795 C C . SER A 1 104 ? -7.898 -4.016 17.278 1.00 91.31 104 SER A C 1
ATOM 797 O O . SER A 1 104 ? -7.954 -2.796 17.153 1.00 91.31 104 SER A O 1
ATOM 799 N N . ALA A 1 105 ? -7.236 -4.763 16.394 1.00 95.19 105 ALA A N 1
ATOM 800 C CA . ALA A 1 105 ? -6.544 -4.190 15.249 1.00 95.19 105 ALA A CA 1
ATOM 801 C C . ALA A 1 105 ? -7.481 -3.951 14.058 1.00 95.19 105 ALA A C 1
ATOM 803 O O . ALA A 1 105 ? -8.132 -4.867 13.553 1.00 95.19 105 ALA A O 1
ATOM 804 N N . ILE A 1 106 ? -7.440 -2.725 13.542 1.00 97.19 106 ILE A N 1
ATOM 805 C CA . ILE A 1 106 ? -8.003 -2.347 12.247 1.00 97.19 106 ILE A CA 1
ATOM 806 C C . ILE A 1 106 ? -6.838 -2.092 11.299 1.00 97.19 106 ILE A C 1
ATOM 808 O O . ILE A 1 106 ? -5.970 -1.265 11.566 1.00 97.19 106 ILE A O 1
ATOM 812 N N . TRP A 1 107 ? -6.810 -2.792 10.180 1.00 98.12 107 TRP A N 1
ATOM 813 C CA . TRP A 1 107 ? -5.726 -2.737 9.216 1.00 98.12 107 TRP A CA 1
ATOM 814 C C . TRP A 1 107 ? -6.030 -1.731 8.115 1.00 98.12 107 TRP A C 1
ATOM 816 O O . TRP A 1 107 ? -6.948 -1.925 7.324 1.00 98.12 107 TRP A O 1
ATOM 826 N N . LEU A 1 108 ? -5.229 -0.672 8.054 1.00 98.38 108 LEU A N 1
ATOM 827 C CA . LEU A 1 108 ? -5.129 0.246 6.927 1.00 98.38 108 LEU A CA 1
ATOM 828 C C . LEU A 1 108 ? -4.046 -0.279 5.978 1.00 98.38 108 LEU A C 1
ATOM 830 O O . LEU A 1 108 ? -2.868 -0.334 6.327 1.00 98.38 108 LEU A O 1
ATOM 834 N N . ILE A 1 109 ? -4.437 -0.678 4.776 1.00 98.44 109 ILE A N 1
ATOM 835 C CA . ILE A 1 109 ? -3.555 -1.380 3.847 1.00 98.44 109 ILE A CA 1
ATOM 836 C C . ILE A 1 109 ? -3.359 -0.524 2.602 1.00 98.44 109 ILE A C 1
ATOM 838 O O . ILE A 1 109 ? -4.313 -0.230 1.884 1.00 98.44 109 ILE A O 1
ATOM 842 N N . GLU A 1 110 ? -2.105 -0.159 2.341 1.00 97.75 110 GLU A N 1
ATOM 843 C CA . GLU A 1 110 ? -1.691 0.515 1.115 1.00 97.75 110 GLU A CA 1
ATOM 844 C C . GLU A 1 110 ? -1.160 -0.498 0.111 1.00 97.75 110 GLU A C 1
ATOM 846 O O . GLU A 1 110 ? -0.155 -1.172 0.356 1.00 97.75 110 GLU A O 1
ATOM 851 N N . VAL A 1 111 ? -1.795 -0.581 -1.051 1.00 97.06 111 VAL A N 1
ATOM 852 C CA . VAL A 1 111 ? -1.427 -1.542 -2.084 1.00 97.06 111 VAL A CA 1
ATOM 853 C C . VAL A 1 111 ? -0.516 -0.863 -3.102 1.00 97.06 111 VAL A C 1
ATOM 855 O O . VAL A 1 111 ? -0.791 0.230 -3.610 1.00 97.06 111 VAL A O 1
ATOM 858 N N . LYS A 1 112 ? 0.620 -1.495 -3.407 1.00 93.69 112 LYS A N 1
ATOM 859 C CA . LYS A 1 112 ? 1.569 -1.006 -4.413 1.00 93.69 112 LYS A CA 1
ATOM 860 C C . LYS A 1 112 ? 2.060 -2.153 -5.288 1.00 93.69 112 LYS A C 1
ATOM 862 O O . LYS A 1 112 ? 2.573 -3.147 -4.792 1.00 93.69 112 LYS A O 1
ATOM 867 N N . ASP A 1 113 ? 1.973 -1.970 -6.601 1.00 89.25 113 ASP A N 1
ATOM 868 C CA . ASP A 1 113 ? 2.541 -2.885 -7.603 1.00 89.25 113 ASP A CA 1
ATOM 869 C C . ASP A 1 113 ? 3.673 -2.161 -8.361 1.00 89.25 113 ASP A C 1
ATOM 871 O O . ASP A 1 113 ? 3.511 -1.778 -9.524 1.00 89.25 113 ASP A O 1
ATOM 875 N N . PRO A 1 114 ? 4.792 -1.814 -7.686 1.00 83.44 114 PRO A N 1
ATOM 876 C CA . PRO A 1 114 ? 5.904 -1.169 -8.365 1.00 83.44 114 PRO A CA 1
ATOM 877 C C . PRO A 1 114 ? 6.513 -2.135 -9.382 1.00 83.44 114 PRO A C 1
ATOM 879 O O . PRO A 1 114 ? 6.542 -3.343 -9.171 1.00 83.44 114 PRO A O 1
ATOM 882 N N . ALA A 1 115 ? 7.037 -1.579 -10.471 1.00 74.38 115 ALA A N 1
ATOM 883 C CA . ALA A 1 115 ? 7.760 -2.361 -11.460 1.00 74.38 115 ALA A CA 1
ATOM 884 C C . ALA A 1 115 ? 8.972 -3.069 -1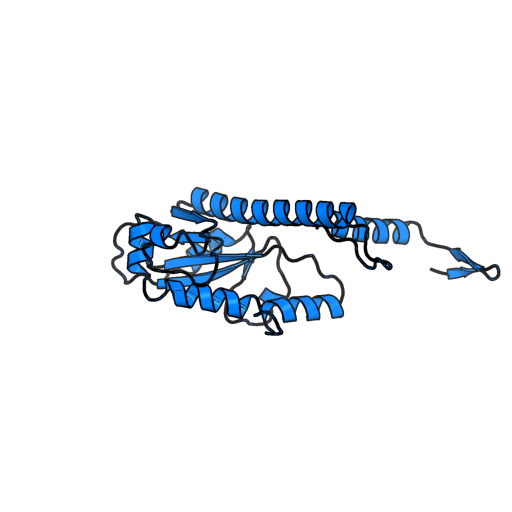0.846 1.00 74.38 115 ALA A C 1
ATOM 886 O O . ALA A 1 115 ? 9.612 -2.535 -9.929 1.00 74.38 115 ALA A O 1
ATOM 887 N N . ASP A 1 116 ? 9.299 -4.234 -11.398 1.00 70.12 116 ASP A N 1
ATOM 888 C CA . ASP A 1 116 ? 10.497 -4.964 -11.002 1.00 70.12 116 ASP A CA 1
ATOM 889 C C . ASP A 1 116 ?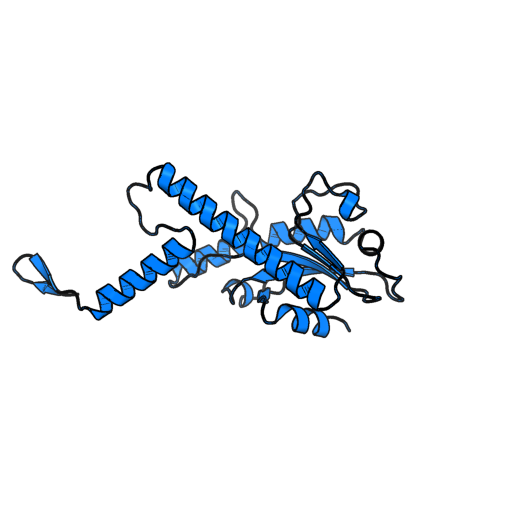 11.735 -4.131 -11.344 1.00 70.12 116 ASP A C 1
ATOM 891 O O . ASP A 1 116 ? 11.844 -3.543 -12.422 1.00 70.12 116 ASP A O 1
ATOM 895 N N . VAL A 1 117 ? 12.671 -4.062 -10.398 1.00 66.50 117 VAL A N 1
ATOM 896 C CA . VAL A 1 117 ? 13.915 -3.301 -10.540 1.00 66.50 117 VAL A CA 1
ATOM 897 C C . VAL A 1 117 ? 15.098 -4.256 -10.534 1.00 66.50 117 VAL A C 1
ATOM 899 O O . VAL A 1 117 ? 15.250 -5.066 -9.620 1.00 66.50 117 VAL A O 1
ATOM 902 N N . HIS A 1 118 ? 15.951 -4.162 -11.554 1.00 69.00 118 HIS A N 1
ATOM 903 C CA . HIS A 1 118 ? 17.039 -5.128 -11.758 1.00 69.00 118 HIS A CA 1
ATOM 904 C C . HIS A 1 118 ? 18.436 -4.501 -11.727 1.00 69.00 118 HIS A C 1
ATOM 906 O O . HIS A 1 118 ? 19.432 -5.221 -11.735 1.00 69.00 118 HIS A O 1
ATOM 912 N N . VAL A 1 119 ? 18.534 -3.169 -11.655 1.00 73.31 119 VAL A N 1
ATOM 913 C CA . VAL A 1 119 ? 19.819 -2.456 -11.615 1.00 73.31 119 VAL A CA 1
ATOM 914 C C . VAL A 1 119 ? 19.881 -1.427 -10.488 1.00 73.31 119 VAL A C 1
ATOM 916 O O . VAL A 1 119 ? 18.880 -0.818 -10.115 1.00 73.31 119 VAL A O 1
ATOM 919 N N . THR A 1 120 ? 21.082 -1.181 -9.956 1.00 76.19 120 THR A N 1
ATOM 920 C CA . THR A 1 120 ? 21.317 -0.300 -8.794 1.00 76.19 120 THR A CA 1
ATOM 921 C C . THR A 1 120 ? 20.666 1.089 -8.901 1.00 76.19 120 THR A C 1
ATOM 923 O O . THR A 1 120 ? 20.045 1.521 -7.926 1.00 76.19 120 THR A O 1
ATOM 926 N N . PRO A 1 121 ? 20.721 1.804 -10.047 1.00 77.81 121 PRO A N 1
ATOM 927 C CA . PRO A 1 121 ? 20.047 3.099 -10.171 1.00 77.81 121 PRO A CA 1
ATOM 928 C C . PRO A 1 121 ? 18.520 3.006 -10.053 1.00 77.81 121 PRO A C 1
ATOM 930 O O . PRO A 1 121 ? 17.882 3.924 -9.538 1.00 77.81 121 PRO A O 1
ATOM 933 N N . GLU A 1 122 ? 17.924 1.907 -10.512 1.00 78.56 122 GLU A N 1
ATOM 934 C CA . GLU A 1 122 ? 16.485 1.660 -10.399 1.00 78.56 122 GLU A CA 1
ATOM 935 C C . GLU A 1 122 ? 16.098 1.285 -8.972 1.00 78.56 122 GLU A C 1
ATOM 937 O O . GLU A 1 122 ? 15.109 1.811 -8.469 1.00 78.56 122 GLU A O 1
ATOM 942 N N . ILE A 1 123 ? 16.923 0.492 -8.278 1.00 84.75 123 ILE A N 1
ATOM 943 C CA . ILE A 1 123 ? 16.754 0.222 -6.843 1.00 84.75 123 ILE A CA 1
ATOM 944 C C . ILE A 1 123 ? 16.757 1.538 -6.061 1.00 84.75 123 ILE A C 1
ATOM 946 O O . ILE A 1 123 ? 15.869 1.772 -5.244 1.00 84.75 123 ILE A O 1
ATOM 950 N N . ARG A 1 124 ? 17.696 2.453 -6.340 1.00 86.88 124 ARG A N 1
ATOM 951 C CA . ARG A 1 124 ? 17.710 3.761 -5.669 1.00 86.88 124 ARG A CA 1
ATOM 952 C C . ARG A 1 124 ? 16.443 4.569 -5.952 1.00 86.88 124 ARG A C 1
ATOM 954 O O . ARG A 1 124 ? 15.868 5.126 -5.023 1.00 86.88 124 ARG A O 1
ATOM 961 N N . ARG A 1 125 ? 15.995 4.629 -7.210 1.00 85.62 125 ARG A N 1
ATOM 962 C CA . ARG A 1 125 ? 14.749 5.328 -7.582 1.00 85.62 125 ARG A CA 1
ATOM 963 C C . ARG A 1 125 ? 13.522 4.710 -6.916 1.00 85.62 125 ARG A C 1
ATOM 965 O O . ARG A 1 125 ? 12.630 5.446 -6.506 1.00 85.62 125 ARG A O 1
ATOM 972 N N . HIS A 1 126 ? 13.492 3.387 -6.793 1.00 88.56 126 HIS A N 1
ATOM 973 C CA . HIS A 1 126 ? 12.454 2.665 -6.073 1.00 88.56 126 HIS A CA 1
ATOM 974 C C . HIS A 1 126 ? 12.417 3.092 -4.601 1.00 88.56 126 HIS A C 1
ATOM 976 O O . HIS A 1 126 ? 11.368 3.505 -4.113 1.00 88.56 126 HIS A O 1
ATOM 982 N N . LEU A 1 127 ? 13.566 3.080 -3.917 1.00 92.69 127 LEU A N 1
ATOM 983 C CA . LEU A 1 127 ? 13.667 3.528 -2.524 1.00 92.69 127 LEU A CA 1
ATOM 984 C C . LEU A 1 127 ? 13.259 4.996 -2.356 1.00 92.69 127 LEU A C 1
ATOM 986 O O . LEU A 1 127 ? 12.532 5.324 -1.422 1.00 92.69 127 LEU A O 1
ATOM 990 N N . ASP A 1 128 ? 13.663 5.867 -3.282 1.00 92.44 128 ASP A N 1
ATOM 991 C CA . ASP A 1 128 ? 13.254 7.273 -3.264 1.00 92.44 128 ASP A CA 1
ATOM 992 C C . ASP A 1 128 ? 11.730 7.426 -3.352 1.00 92.44 128 ASP A C 1
ATOM 994 O O . ASP A 1 128 ? 11.161 8.256 -2.651 1.00 92.44 128 ASP A O 1
ATOM 998 N N . GLY A 1 129 ? 11.053 6.614 -4.169 1.00 92.31 129 GLY A N 1
ATOM 999 C CA . GLY A 1 129 ? 9.592 6.637 -4.273 1.00 92.31 129 GLY A CA 1
ATOM 1000 C C . GLY A 1 129 ? 8.883 6.292 -2.960 1.00 92.31 129 GLY A C 1
ATOM 1001 O O . GLY A 1 129 ? 7.832 6.860 -2.661 1.00 92.31 129 GLY A O 1
ATOM 1002 N N . PHE A 1 130 ? 9.469 5.404 -2.155 1.00 95.12 130 PHE A N 1
ATOM 1003 C CA . PHE A 1 130 ? 8.898 4.993 -0.873 1.00 95.12 130 PHE A CA 1
ATOM 1004 C C . PHE A 1 130 ? 9.256 5.920 0.287 1.00 95.12 130 PHE A C 1
ATOM 1006 O O . PHE A 1 130 ? 8.405 6.118 1.150 1.00 95.12 130 PHE A O 1
ATOM 1013 N N . TYR A 1 131 ? 10.458 6.504 0.290 1.00 96.06 131 TYR A N 1
ATOM 1014 C CA . TYR A 1 131 ? 11.018 7.135 1.492 1.00 96.06 131 TYR A CA 1
ATOM 1015 C C . TYR A 1 131 ? 11.547 8.559 1.320 1.00 96.06 131 TYR A C 1
ATOM 1017 O O . TYR A 1 131 ? 11.924 9.180 2.310 1.00 96.06 131 TYR A O 1
ATOM 1025 N N . VAL A 1 132 ? 11.618 9.094 0.098 1.00 95.31 132 VAL A N 1
ATOM 1026 C CA . VAL A 1 132 ? 12.164 10.436 -0.139 1.00 95.31 132 VAL A CA 1
ATOM 1027 C C . VAL A 1 132 ? 11.089 11.349 -0.699 1.00 95.31 132 VAL A C 1
ATOM 1029 O O . VAL A 1 132 ? 10.704 11.256 -1.867 1.00 95.31 132 VAL A O 1
ATOM 1032 N N . ASP A 1 133 ? 10.642 12.287 0.131 1.00 95.62 133 ASP A N 1
ATOM 1033 C CA . ASP A 1 133 ? 9.759 13.354 -0.314 1.00 95.62 133 ASP A CA 1
ATOM 1034 C C . ASP A 1 133 ? 10.463 14.232 -1.356 1.00 95.62 133 ASP A C 1
ATOM 1036 O O . ASP A 1 133 ? 11.616 14.646 -1.211 1.00 95.62 133 ASP A O 1
ATOM 1040 N N . ARG A 1 134 ? 9.750 14.514 -2.446 1.00 91.31 134 ARG A N 1
ATOM 1041 C CA . ARG A 1 134 ? 10.180 15.454 -3.487 1.00 91.31 134 ARG A CA 1
ATOM 1042 C C . ARG A 1 134 ? 9.055 16.462 -3.716 1.00 91.31 134 ARG A C 1
ATOM 1044 O O . ARG A 1 134 ? 8.352 16.847 -2.791 1.00 91.31 134 ARG A O 1
ATOM 1051 N N . ARG A 1 135 ? 8.818 16.865 -4.970 1.00 91.12 135 ARG A N 1
ATOM 1052 C CA . ARG A 1 135 ? 7.632 17.668 -5.333 1.00 91.12 135 ARG A CA 1
ATOM 1053 C C . ARG A 1 135 ? 6.313 16.979 -4.961 1.00 91.12 135 ARG A C 1
ATOM 1055 O O . ARG A 1 135 ? 5.322 17.657 -4.725 1.00 91.12 135 ARG A O 1
ATOM 1062 N N . LYS A 1 136 ? 6.301 15.643 -4.959 1.00 89.81 136 LYS A N 1
ATOM 1063 C CA . LYS A 1 136 ? 5.206 14.816 -4.448 1.00 89.81 136 LYS A CA 1
ATOM 1064 C C . LYS A 1 136 ? 5.698 14.073 -3.200 1.00 89.81 136 LYS A C 1
ATOM 1066 O O . LYS A 1 136 ? 6.874 13.694 -3.186 1.00 89.81 136 LYS A O 1
ATOM 1071 N N . PRO A 1 137 ? 4.833 13.867 -2.193 1.00 94.19 137 PRO A N 1
ATOM 1072 C CA . PRO A 1 137 ? 5.180 13.057 -1.033 1.00 94.19 137 PRO A CA 1
ATOM 1073 C C . PRO A 1 137 ? 5.483 11.617 -1.463 1.00 94.19 137 PRO A C 1
ATOM 1075 O O . PRO A 1 137 ? 4.843 11.091 -2.378 1.00 94.19 137 PRO A O 1
ATOM 1078 N N . CYS A 1 138 ? 6.449 10.985 -0.809 1.00 95.38 138 CYS A N 1
ATOM 1079 C CA . CYS A 1 138 ? 6.753 9.571 -0.971 1.00 95.38 138 CYS A CA 1
ATOM 1080 C C . CYS A 1 138 ? 5.613 8.699 -0.424 1.00 95.38 138 CYS A C 1
ATOM 1082 O O . CYS A 1 138 ? 4.700 9.190 0.250 1.00 95.38 138 CYS A O 1
ATOM 1084 N N . TYR A 1 139 ? 5.629 7.402 -0.732 1.00 96.25 139 TYR A N 1
ATOM 1085 C CA . TYR A 1 139 ? 4.541 6.515 -0.318 1.00 96.25 139 TYR A CA 1
ATOM 1086 C C . TYR A 1 139 ? 4.421 6.386 1.202 1.00 96.25 139 TYR A C 1
ATOM 1088 O O . TYR A 1 139 ? 3.298 6.367 1.696 1.00 96.25 139 TYR A O 1
ATOM 1096 N N . ALA A 1 140 ? 5.528 6.363 1.952 1.00 97.25 140 ALA A N 1
ATOM 1097 C CA . ALA A 1 140 ? 5.471 6.318 3.413 1.00 97.25 140 ALA A CA 1
ATOM 1098 C C . ALA A 1 140 ? 4.790 7.571 3.988 1.00 97.25 140 ALA A C 1
ATOM 1100 O O . ALA A 1 140 ? 3.864 7.452 4.784 1.00 97.25 140 ALA A O 1
ATOM 1101 N N . THR A 1 141 ? 5.156 8.768 3.521 1.00 97.38 141 THR A N 1
ATOM 1102 C CA . THR A 1 141 ? 4.491 10.016 3.936 1.00 97.38 141 THR A CA 1
ATOM 1103 C C . THR A 1 141 ? 3.001 10.013 3.584 1.00 97.38 141 THR A C 1
ATOM 1105 O O . THR A 1 141 ? 2.179 10.510 4.349 1.00 97.38 141 THR A O 1
ATOM 1108 N N . GLN A 1 142 ? 2.622 9.450 2.434 1.00 96.69 142 GLN A N 1
ATOM 1109 C CA . GLN A 1 142 ? 1.212 9.321 2.055 1.00 96.69 142 GLN A CA 1
ATOM 1110 C C . GLN A 1 142 ? 0.454 8.349 2.965 1.00 96.69 142 GLN A C 1
ATOM 1112 O O . GLN A 1 142 ? -0.637 8.687 3.416 1.00 96.69 142 GLN A O 1
ATOM 1117 N N . LEU A 1 143 ? 1.029 7.182 3.268 1.00 97.88 143 LEU A N 1
ATOM 1118 C CA . LEU A 1 143 ? 0.424 6.207 4.174 1.00 97.88 143 LEU A CA 1
ATOM 1119 C C . LEU A 1 143 ? 0.301 6.757 5.599 1.00 97.88 143 LEU A C 1
ATOM 1121 O O . LEU A 1 143 ? -0.738 6.578 6.226 1.00 97.88 143 LEU A O 1
ATOM 1125 N N . GLN A 1 144 ? 1.295 7.510 6.075 1.00 97.81 144 GLN A N 1
ATOM 1126 C CA . GLN A 1 144 ? 1.206 8.185 7.370 1.00 97.81 144 GLN A CA 1
ATOM 1127 C C . GLN A 1 144 ? 0.018 9.148 7.426 1.00 97.81 144 GLN A C 1
ATOM 1129 O O . GLN A 1 144 ? -0.734 9.112 8.387 1.00 97.81 144 GLN A O 1
ATOM 1134 N N . ARG A 1 145 ? -0.230 9.940 6.375 1.00 96.88 145 ARG A N 1
ATOM 1135 C CA . ARG A 1 145 ? -1.402 10.835 6.333 1.00 96.88 145 ARG A CA 1
ATOM 1136 C C . ARG A 1 145 ? -2.725 10.071 6.391 1.00 96.88 145 ARG A C 1
ATOM 1138 O O . ARG A 1 145 ? -3.644 10.506 7.072 1.00 96.88 145 ARG A O 1
ATOM 1145 N N . LYS A 1 146 ? -2.818 8.926 5.704 1.00 97.44 146 LYS A N 1
ATOM 1146 C CA . LYS A 1 146 ? -3.993 8.040 5.782 1.00 97.44 146 LYS A CA 1
ATOM 1147 C C . LYS A 1 146 ? -4.177 7.488 7.198 1.00 97.44 146 LYS A C 1
ATOM 1149 O O . LYS A 1 146 ? -5.301 7.402 7.681 1.00 97.44 146 LYS A O 1
ATOM 1154 N N . LEU A 1 147 ? -3.078 7.127 7.861 1.00 97.81 147 LEU A N 1
ATOM 1155 C CA . LEU A 1 147 ? -3.102 6.672 9.246 1.00 97.81 147 LEU A CA 1
ATOM 1156 C C . LEU A 1 147 ? -3.546 7.796 10.187 1.00 97.81 147 LEU A C 1
ATOM 1158 O O . LEU A 1 147 ? -4.409 7.559 11.022 1.00 97.81 147 LEU A O 1
ATOM 1162 N N . ASP A 1 148 ? -3.028 9.010 10.019 1.00 97.00 148 ASP A N 1
ATOM 1163 C CA . ASP A 1 148 ? -3.399 10.176 10.828 1.00 97.00 148 ASP A CA 1
ATOM 1164 C C . ASP A 1 148 ? -4.887 10.540 10.666 1.00 97.00 148 ASP A C 1
ATOM 1166 O O . ASP A 1 148 ? -5.525 10.964 11.629 1.00 97.00 148 ASP A O 1
ATOM 1170 N N . ASP A 1 149 ? -5.459 10.323 9.475 1.00 96.12 149 ASP A N 1
ATOM 1171 C CA . ASP A 1 149 ? -6.889 10.520 9.210 1.00 96.12 149 ASP A CA 1
ATOM 1172 C C . ASP A 1 149 ? -7.778 9.503 9.957 1.00 96.12 149 ASP A C 1
ATOM 1174 O O . ASP A 1 149 ? -8.900 9.842 10.336 1.00 96.12 149 ASP A O 1
ATOM 1178 N N . LEU A 1 150 ? -7.310 8.264 10.169 1.00 97.12 150 LEU A N 1
ATOM 1179 C CA . LEU A 1 150 ? -8.123 7.177 10.738 1.00 97.12 150 LEU A CA 1
ATOM 1180 C C . LEU A 1 150 ? -7.827 6.852 12.204 1.00 97.12 150 LEU A C 1
ATOM 1182 O O . LEU A 1 150 ? -8.748 6.498 12.939 1.00 97.12 150 LEU A O 1
ATOM 1186 N N . ALA A 1 151 ? -6.573 6.947 12.643 1.00 97.12 151 ALA A N 1
ATOM 1187 C CA . ALA A 1 151 ? -6.138 6.509 13.969 1.00 97.12 151 ALA A CA 1
ATOM 1188 C C . ALA A 1 151 ? -6.926 7.159 15.125 1.00 97.12 151 ALA A C 1
ATOM 1190 O O . ALA A 1 151 ? -7.317 6.426 16.035 1.00 97.12 151 ALA A O 1
ATOM 1191 N N . PRO A 1 152 ? -7.266 8.468 15.094 1.00 96.88 152 PRO A N 1
ATOM 1192 C CA . PRO A 1 152 ? -8.093 9.090 16.135 1.00 96.88 152 PRO A CA 1
ATOM 1193 C C . PRO A 1 152 ? -9.536 8.566 16.204 1.00 96.88 152 PRO A C 1
ATOM 1195 O O . PRO A 1 152 ? -10.260 8.870 17.151 1.00 96.88 152 PRO A O 1
ATOM 1198 N N . TYR A 1 153 ? -9.979 7.819 15.192 1.00 96.56 153 TYR A N 1
ATOM 1199 C CA . TYR A 1 153 ? -11.356 7.365 15.027 1.00 96.56 153 TYR A CA 1
ATOM 1200 C C . TYR A 1 153 ? -11.469 5.839 14.943 1.00 96.56 153 TYR A C 1
ATOM 1202 O O . TYR A 1 153 ? -12.469 5.349 14.426 1.00 96.56 153 TYR A O 1
ATOM 1210 N N . ALA A 1 154 ? -10.489 5.091 15.462 1.00 96.31 154 ALA A N 1
ATOM 1211 C CA . ALA A 1 154 ? -10.434 3.631 15.365 1.00 96.31 154 ALA A CA 1
ATOM 1212 C C . ALA A 1 154 ? -11.771 2.947 15.718 1.00 96.31 154 ALA A C 1
ATOM 1214 O O . ALA A 1 154 ? -12.309 2.206 14.902 1.00 96.31 154 ALA A O 1
ATOM 1215 N N . ASP A 1 155 ? -12.383 3.271 16.861 1.00 94.56 155 ASP A N 1
ATOM 1216 C CA . ASP A 1 155 ? -13.664 2.665 17.260 1.00 94.56 155 ASP A CA 1
ATOM 1217 C C . ASP A 1 155 ? -14.820 3.006 16.302 1.00 94.56 155 ASP A C 1
ATOM 1219 O O . ASP A 1 155 ? -15.700 2.180 16.058 1.00 94.56 155 ASP A O 1
ATOM 1223 N N . LYS A 1 156 ? -14.817 4.208 15.707 1.00 95.50 156 LYS A N 1
ATOM 1224 C CA . LYS A 1 156 ? -15.815 4.586 14.691 1.00 95.50 156 LYS A CA 1
ATOM 1225 C C . LYS A 1 156 ? -15.615 3.805 13.401 1.00 95.50 156 LYS A C 1
ATOM 1227 O O . LYS A 1 156 ? -16.600 3.406 12.789 1.00 95.50 156 LYS A O 1
ATOM 1232 N N . VAL A 1 157 ? -14.362 3.570 13.014 1.00 96.94 157 VAL A N 1
ATOM 1233 C CA . VAL A 1 157 ? -14.027 2.743 11.852 1.00 96.94 157 VAL A CA 1
ATOM 1234 C C . VAL A 1 157 ? -14.468 1.298 12.097 1.00 96.94 157 VAL A C 1
ATOM 1236 O O . VAL A 1 157 ? -15.129 0.726 11.237 1.00 96.94 157 VAL A O 1
ATOM 1239 N N . ALA A 1 158 ? -14.203 0.726 13.278 1.00 96.44 158 ALA A N 1
ATOM 1240 C CA . ALA A 1 158 ? -14.686 -0.612 13.637 1.00 96.44 158 ALA A CA 1
ATOM 1241 C C . ALA A 1 158 ? -16.217 -0.705 13.584 1.00 96.44 158 ALA A C 1
ATOM 1243 O O . ALA A 1 158 ? -16.760 -1.645 13.002 1.00 96.44 158 ALA A O 1
ATOM 1244 N N . ALA A 1 159 ? -16.914 0.294 14.131 1.00 95.56 159 ALA A N 1
ATOM 1245 C CA . ALA A 1 159 ? -18.370 0.359 14.085 1.00 95.56 159 ALA A CA 1
ATOM 1246 C C . ALA A 1 159 ? -18.904 0.483 12.648 1.00 95.56 159 ALA A C 1
ATOM 1248 O O . ALA A 1 159 ? -19.879 -0.181 12.301 1.00 95.56 159 ALA A O 1
ATOM 1249 N N . ALA A 1 160 ? -18.260 1.288 11.796 1.00 96.50 160 ALA A N 1
ATOM 1250 C CA . ALA A 1 160 ? -18.623 1.429 10.385 1.00 96.50 160 ALA A CA 1
ATOM 1251 C C . ALA A 1 160 ? -18.409 0.128 9.594 1.00 96.50 160 ALA A C 1
ATOM 1253 O O . ALA A 1 160 ? -19.220 -0.206 8.734 1.00 96.50 160 ALA A O 1
ATOM 1254 N N . LEU A 1 161 ? -17.373 -0.642 9.940 1.00 96.31 161 LEU A N 1
ATOM 1255 C CA . LEU A 1 161 ? -17.141 -1.995 9.428 1.00 96.31 161 LEU A CA 1
ATOM 1256 C C . LEU A 1 161 ? -18.114 -3.039 10.010 1.00 96.31 161 LEU A C 1
ATOM 1258 O O . LEU A 1 161 ? -18.065 -4.199 9.615 1.00 96.31 161 LEU A O 1
ATOM 1262 N N . GLY A 1 162 ? -18.985 -2.674 10.957 1.00 95.50 162 GLY A N 1
ATOM 1263 C CA . GLY A 1 162 ? -19.910 -3.609 11.599 1.00 95.50 162 GLY A CA 1
ATOM 1264 C C . GLY A 1 162 ? -19.215 -4.672 12.453 1.00 95.50 162 GLY A C 1
ATOM 1265 O O . GLY A 1 162 ? -19.756 -5.766 12.628 1.00 95.50 162 GLY A O 1
ATOM 1266 N N . LEU A 1 163 ? -18.014 -4.382 12.961 1.00 94.81 163 LEU A N 1
ATOM 1267 C CA . LEU A 1 163 ? -17.288 -5.297 13.836 1.00 94.81 163 LEU A CA 1
ATOM 1268 C C . LEU A 1 163 ? -17.939 -5.329 15.228 1.00 94.81 163 LEU A C 1
ATOM 1270 O O . LEU A 1 163 ? -18.410 -4.295 15.713 1.00 94.81 163 LEU A O 1
ATOM 1274 N N . PRO A 1 164 ? -17.981 -6.495 15.896 1.00 92.50 164 PRO A N 1
ATOM 1275 C CA . PRO A 1 164 ? -18.415 -6.566 17.283 1.00 92.50 164 PRO A CA 1
ATOM 1276 C C . PRO A 1 164 ? -17.487 -5.747 18.188 1.00 92.50 164 PRO A C 1
ATOM 1278 O O . PRO A 1 164 ? -16.293 -5.607 17.925 1.00 92.50 164 PRO A O 1
ATOM 1281 N N . THR A 1 165 ? -18.034 -5.238 19.291 1.00 85.88 165 THR A N 1
ATOM 1282 C CA . THR A 1 165 ? -17.260 -4.486 20.282 1.00 85.88 165 THR A CA 1
ATOM 1283 C C . THR A 1 165 ? -16.127 -5.345 20.841 1.00 85.88 165 THR A C 1
ATOM 1285 O O . THR A 1 165 ? -16.371 -6.412 21.408 1.00 85.88 165 THR A O 1
ATOM 1288 N N . SER A 1 166 ? -14.892 -4.865 20.705 1.00 81.62 166 SER A N 1
ATOM 1289 C CA . SER A 1 166 ? -13.729 -5.491 21.327 1.00 81.62 166 SER A CA 1
ATOM 1290 C C . SER A 1 166 ? -13.661 -5.162 22.821 1.00 81.62 166 SER A C 1
ATOM 1292 O O . SER A 1 166 ? -14.123 -4.113 23.270 1.00 81.62 166 SER A O 1
ATOM 1294 N N . ALA A 1 167 ? -13.066 -6.060 23.608 1.00 82.00 167 ALA A N 1
ATOM 1295 C CA . ALA A 1 167 ? -12.754 -5.793 25.013 1.00 82.00 167 ALA A CA 1
ATOM 1296 C C . ALA A 1 167 ? -11.601 -4.785 25.172 1.00 82.00 167 ALA A C 1
ATOM 1298 O O . ALA A 1 167 ? -11.459 -4.167 26.227 1.00 82.00 167 ALA A O 1
ATOM 1299 N N . GLN A 1 168 ? -10.770 -4.636 24.139 1.00 87.25 168 GLN A N 1
ATOM 1300 C CA . GLN A 1 168 ? -9.670 -3.681 24.091 1.00 87.25 168 GLN A CA 1
ATOM 1301 C C . GLN A 1 168 ? -10.027 -2.502 23.174 1.00 87.25 168 GLN A C 1
ATOM 1303 O O . GLN A 1 168 ? -10.789 -2.685 22.225 1.00 87.25 168 GLN A O 1
ATOM 1308 N N . PRO A 1 169 ? -9.463 -1.303 23.410 1.00 90.06 169 PRO A N 1
ATOM 1309 C CA . PRO A 1 169 ? -9.621 -0.181 22.490 1.00 90.06 169 PRO A CA 1
ATOM 1310 C C . PRO A 1 169 ? -9.123 -0.543 21.091 1.00 90.06 169 PRO A C 1
ATOM 1312 O O . PRO A 1 169 ? -8.049 -1.139 20.959 1.00 90.06 169 PRO A O 1
ATOM 1315 N N . CYS A 1 170 ? -9.872 -0.165 20.055 1.00 94.56 170 CYS A N 1
ATOM 1316 C CA . CYS A 1 170 ? -9.433 -0.432 18.694 1.00 94.56 170 CYS A CA 1
ATOM 1317 C C . CYS A 1 170 ? -8.210 0.428 18.345 1.00 94.56 170 CYS A C 1
ATOM 1319 O O . CYS A 1 170 ? -8.101 1.586 18.750 1.00 94.56 170 CYS A O 1
ATOM 1321 N N . VAL A 1 171 ? -7.299 -0.117 17.541 1.00 96.19 171 VAL A N 1
ATOM 1322 C CA . VAL A 1 171 ? -6.097 0.571 17.062 1.00 96.19 171 VAL A CA 1
ATOM 1323 C C . VAL A 1 171 ? -5.967 0.372 15.559 1.00 96.19 171 VAL A C 1
ATOM 1325 O O . VAL A 1 171 ? -5.968 -0.757 15.068 1.00 96.19 171 VAL A O 1
ATOM 1328 N N . VAL A 1 172 ? -5.804 1.474 14.824 1.00 97.56 172 VAL A N 1
ATOM 1329 C CA . VAL A 1 172 ? -5.501 1.414 13.391 1.00 97.56 172 VAL A CA 1
ATOM 1330 C C . VAL A 1 172 ? -4.009 1.140 13.201 1.00 97.56 172 VAL A C 1
ATOM 1332 O O . VAL A 1 172 ? -3.165 1.891 13.689 1.00 97.56 172 VAL A O 1
ATOM 1335 N N . LYS A 1 173 ? -3.679 0.072 12.477 1.00 97.69 173 LYS A N 1
ATOM 1336 C CA . LYS A 1 173 ? -2.317 -0.307 12.086 1.00 97.69 173 LYS A CA 1
ATOM 1337 C C . LYS A 1 173 ? -2.183 -0.179 10.573 1.00 97.69 173 LYS A C 1
ATOM 1339 O O . LYS A 1 173 ? -3.038 -0.667 9.839 1.00 97.69 173 LYS A O 1
ATOM 1344 N N . ALA A 1 174 ? -1.116 0.467 10.109 1.00 98.06 174 ALA A N 1
ATOM 1345 C CA . ALA A 1 174 ? -0.882 0.700 8.688 1.00 98.06 174 ALA A CA 1
ATOM 1346 C C . ALA A 1 174 ? 0.241 -0.187 8.136 1.00 98.06 174 ALA A C 1
ATOM 1348 O O . ALA A 1 174 ? 1.303 -0.295 8.752 1.00 98.06 174 ALA A O 1
ATOM 1349 N N . ILE A 1 175 ? 0.025 -0.784 6.962 1.00 97.81 175 ILE A N 1
ATOM 1350 C CA . ILE A 1 175 ? 1.014 -1.627 6.274 1.00 97.81 175 ILE A CA 1
ATOM 1351 C C . ILE A 1 175 ? 1.014 -1.388 4.763 1.00 97.81 175 ILE A C 1
ATOM 1353 O O . ILE A 1 175 ? 0.025 -0.932 4.186 1.00 97.81 175 ILE A O 1
ATOM 1357 N N . PHE A 1 176 ? 2.115 -1.760 4.114 1.00 97.94 176 PHE A N 1
ATOM 1358 C CA . PHE A 1 176 ? 2.180 -1.911 2.666 1.00 97.94 176 PHE A CA 1
ATOM 1359 C C . PHE A 1 176 ? 1.944 -3.360 2.256 1.00 97.94 176 PHE A C 1
ATOM 1361 O O . PHE A 1 176 ? 2.517 -4.285 2.835 1.00 97.94 176 PHE A O 1
ATOM 1368 N N . VAL A 1 177 ? 1.180 -3.545 1.182 1.00 97.56 177 VAL A N 1
ATOM 1369 C CA . VAL A 1 177 ? 1.067 -4.827 0.488 1.00 97.56 177 VAL A CA 1
ATOM 1370 C C . VAL A 1 177 ? 1.534 -4.679 -0.949 1.00 97.56 177 VAL A C 1
ATOM 1372 O O . VAL A 1 177 ? 1.128 -3.771 -1.676 1.00 97.56 177 VAL A O 1
ATOM 1375 N N . THR A 1 178 ? 2.4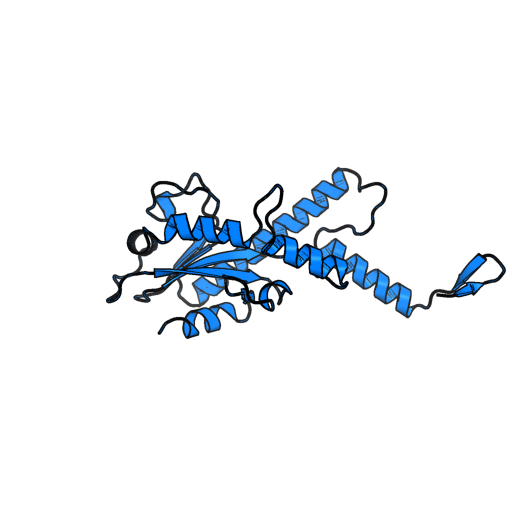07 -5.592 -1.358 1.00 95.12 178 THR A N 1
ATOM 1376 C CA . THR A 1 178 ? 2.991 -5.624 -2.701 1.00 95.12 178 THR A CA 1
ATOM 1377 C C . THR A 1 178 ? 2.810 -6.991 -3.349 1.00 95.12 178 THR A C 1
ATOM 1379 O O . THR A 1 178 ? 2.575 -7.992 -2.670 1.00 95.12 178 THR A O 1
ATOM 1382 N N . ARG A 1 179 ? 2.883 -7.059 -4.682 1.00 91.56 179 ARG A N 1
ATOM 1383 C CA . ARG A 1 179 ? 2.729 -8.333 -5.404 1.00 91.56 179 ARG A CA 1
ATOM 1384 C C . ARG A 1 179 ? 3.892 -9.291 -5.135 1.00 91.56 179 ARG A C 1
ATOM 1386 O O . ARG A 1 179 ? 3.685 -10.493 -4.993 1.00 91.56 179 ARG A O 1
ATOM 1393 N N . ALA A 1 180 ? 5.100 -8.749 -5.062 1.00 90.12 180 ALA A N 1
ATOM 1394 C CA . ALA A 1 180 ? 6.341 -9.465 -4.811 1.00 90.12 180 ALA A CA 1
ATOM 1395 C C . ALA A 1 180 ? 7.196 -8.667 -3.817 1.00 90.12 180 ALA A C 1
ATOM 1397 O O . ALA A 1 180 ? 6.978 -7.464 -3.684 1.00 90.12 180 ALA A O 1
ATOM 1398 N N . PRO A 1 181 ? 8.172 -9.290 -3.131 1.00 90.69 181 PRO A N 1
ATOM 1399 C CA . PRO A 1 181 ? 9.065 -8.565 -2.238 1.00 90.69 181 PRO A CA 1
ATOM 1400 C C . PRO A 1 181 ? 9.778 -7.422 -2.964 1.00 90.69 181 PRO A C 1
ATOM 1402 O O . PRO A 1 181 ? 10.340 -7.611 -4.041 1.00 90.69 181 PRO A O 1
ATOM 1405 N N . VAL A 1 182 ? 9.786 -6.243 -2.346 1.00 91.88 182 VAL A N 1
ATOM 1406 C CA . VAL A 1 182 ? 10.379 -5.032 -2.920 1.00 91.88 182 VAL A CA 1
ATOM 1407 C C . VAL A 1 182 ? 11.550 -4.532 -2.077 1.00 91.88 182 VAL A C 1
ATOM 1409 O O . VAL A 1 182 ? 11.512 -4.687 -0.854 1.00 91.88 182 VAL A O 1
ATOM 1412 N N . PRO A 1 183 ? 12.564 -3.866 -2.669 1.00 91.69 183 PRO A N 1
ATOM 1413 C CA . PRO A 1 183 ? 13.703 -3.337 -1.916 1.00 91.69 183 PRO A CA 1
ATOM 1414 C C . PRO A 1 183 ? 13.305 -2.466 -0.720 1.00 91.69 183 PRO A C 1
ATOM 1416 O O . PRO A 1 183 ? 13.959 -2.517 0.319 1.00 91.69 183 PRO A O 1
ATOM 1419 N N . ALA A 1 184 ? 12.214 -1.700 -0.841 1.00 92.25 184 ALA A N 1
ATOM 1420 C CA . ALA A 1 184 ? 11.729 -0.851 0.239 1.00 92.25 184 ALA A CA 1
ATOM 1421 C C . ALA A 1 184 ? 11.404 -1.632 1.526 1.00 92.25 184 ALA A C 1
ATOM 1423 O O . ALA A 1 184 ? 11.652 -1.113 2.612 1.00 92.25 184 ALA A O 1
ATOM 1424 N N . GLY A 1 185 ? 10.945 -2.883 1.423 1.00 92.00 185 GLY A N 1
ATOM 1425 C CA . GLY A 1 185 ? 10.611 -3.719 2.578 1.00 92.00 185 GLY A CA 1
ATOM 1426 C C . GLY A 1 185 ? 11.813 -4.181 3.406 1.00 92.00 185 GLY A C 1
ATOM 1427 O O . GLY A 1 185 ? 11.630 -4.635 4.529 1.00 92.00 185 GLY A O 1
ATOM 1428 N N . PHE A 1 186 ? 13.041 -4.037 2.893 1.00 91.81 186 PHE A N 1
ATOM 1429 C CA . PHE A 1 186 ? 14.256 -4.547 3.542 1.00 91.81 186 PHE A CA 1
ATOM 1430 C C . PHE A 1 186 ? 15.138 -3.465 4.179 1.00 91.81 186 PHE A C 1
ATOM 1432 O O . PHE A 1 186 ? 16.121 -3.799 4.834 1.00 91.81 186 PHE A O 1
ATOM 1439 N N . VAL A 1 187 ? 14.822 -2.177 4.000 1.00 89.06 187 VAL A N 1
ATOM 1440 C CA . VAL A 1 187 ? 15.691 -1.068 4.449 1.00 89.06 187 VAL A CA 1
ATOM 1441 C C . VAL A 1 187 ? 15.246 -0.378 5.748 1.00 89.06 187 VAL A C 1
ATOM 1443 O O . VAL A 1 187 ? 15.803 0.657 6.097 1.00 89.06 187 VAL A O 1
ATOM 1446 N N . GLY A 1 188 ? 14.285 -0.949 6.487 1.00 82.69 188 GLY A N 1
ATOM 1447 C CA . GLY A 1 188 ? 13.879 -0.461 7.816 1.00 82.69 188 GLY A CA 1
ATOM 1448 C C . GLY A 1 188 ? 13.064 0.840 7.795 1.00 82.69 188 GLY A C 1
ATOM 1449 O O . GLY A 1 188 ? 13.507 1.857 8.320 1.00 82.69 188 GLY A O 1
ATOM 1450 N N . GLY A 1 189 ? 11.877 0.809 7.179 1.00 90.00 189 GLY A N 1
ATOM 1451 C CA . GLY A 1 189 ? 10.937 1.937 7.136 1.00 90.00 189 GLY A CA 1
ATOM 1452 C C . GLY A 1 189 ? 9.924 1.966 8.297 1.00 90.00 189 GLY A C 1
ATOM 1453 O O . GLY A 1 189 ? 9.856 1.022 9.081 1.00 90.00 189 GLY A O 1
ATOM 1454 N N . PRO A 1 190 ? 9.099 3.029 8.393 1.00 93.50 190 PRO A N 1
ATOM 1455 C CA . PRO A 1 190 ? 8.093 3.178 9.454 1.00 93.50 190 PRO A CA 1
ATOM 1456 C C . PRO A 1 190 ? 6.909 2.204 9.338 1.00 93.50 190 PRO A C 1
ATOM 1458 O O . PRO A 1 190 ? 6.185 2.009 10.309 1.00 93.50 190 PRO A O 1
ATOM 1461 N N . PHE A 1 191 ? 6.712 1.593 8.167 1.00 96.94 191 PHE A N 1
ATOM 1462 C CA . PHE A 1 191 ? 5.618 0.662 7.901 1.00 96.94 191 PHE A CA 1
ATOM 1463 C C . PHE A 1 191 ? 6.160 -0.692 7.466 1.00 96.94 191 PHE A C 1
ATOM 1465 O O . PHE A 1 191 ? 7.157 -0.774 6.743 1.00 96.94 191 PHE A O 1
ATOM 1472 N N . GLN A 1 192 ? 5.472 -1.748 7.889 1.00 95.38 192 GLN A N 1
ATOM 1473 C CA . GLN A 1 192 ? 5.790 -3.112 7.486 1.00 95.38 192 GLN A CA 1
ATOM 1474 C C . GLN A 1 192 ? 5.323 -3.384 6.055 1.00 95.38 192 GLN A C 1
ATOM 1476 O O . GLN A 1 192 ? 4.382 -2.761 5.559 1.00 95.38 192 GLN A O 1
ATOM 1481 N N . PHE A 1 193 ? 6.001 -4.326 5.405 1.00 96.25 193 PHE A N 1
ATOM 1482 C CA . PHE A 1 193 ? 5.704 -4.769 4.051 1.00 96.25 193 PHE A CA 1
ATOM 1483 C C . PHE A 1 193 ? 5.350 -6.244 4.074 1.00 96.25 193 PHE A C 1
ATOM 1485 O O . PHE A 1 193 ? 6.106 -7.052 4.611 1.00 96.25 193 PHE A O 1
ATOM 1492 N N . HIS A 1 194 ? 4.253 -6.579 3.408 1.00 96.19 194 HIS A N 1
ATOM 1493 C CA . HIS A 1 194 ? 3.851 -7.953 3.157 1.00 96.19 194 HIS A CA 1
ATOM 1494 C C . HIS A 1 194 ? 3.611 -8.170 1.670 1.00 96.19 194 HIS A C 1
ATOM 1496 O O . HIS A 1 194 ? 3.358 -7.237 0.897 1.00 96.19 194 HIS A O 1
ATOM 1502 N N . THR A 1 195 ? 3.703 -9.423 1.257 1.00 95.62 195 THR A N 1
ATOM 1503 C CA . THR A 1 195 ? 3.196 -9.857 -0.036 1.00 95.62 195 THR A CA 1
ATOM 1504 C C . THR A 1 195 ? 1.781 -10.394 0.122 1.00 95.62 195 THR A C 1
ATOM 1506 O O . THR A 1 195 ? 1.331 -10.717 1.220 1.00 95.62 195 THR A O 1
ATOM 1509 N N . LEU A 1 196 ? 1.063 -10.549 -0.989 1.00 92.88 196 LEU A N 1
ATOM 1510 C CA . LEU A 1 196 ? -0.252 -11.193 -0.958 1.00 92.88 196 LEU A CA 1
ATOM 1511 C C . LEU A 1 196 ? -0.195 -12.605 -0.338 1.00 92.88 196 LEU A C 1
ATOM 1513 O O . LEU A 1 196 ? -1.138 -13.033 0.322 1.00 92.88 196 LEU A O 1
ATOM 1517 N N . ARG A 1 197 ? 0.922 -13.320 -0.533 1.00 91.81 197 ARG A N 1
ATOM 1518 C CA . ARG A 1 197 ? 1.095 -14.712 -0.099 1.00 91.81 197 ARG A CA 1
ATOM 1519 C C . ARG A 1 197 ? 1.151 -14.868 1.421 1.00 91.81 197 ARG A C 1
ATOM 1521 O O . ARG A 1 197 ? 0.668 -15.873 1.931 1.00 91.81 197 ARG A O 1
ATOM 1528 N N . ASP A 1 198 ? 1.777 -13.931 2.123 1.00 93.25 198 ASP A N 1
ATOM 1529 C CA . ASP A 1 198 ? 1.973 -13.975 3.576 1.00 93.25 198 ASP A CA 1
ATOM 1530 C C . ASP A 1 198 ? 1.026 -13.044 4.339 1.00 93.25 198 ASP A C 1
ATOM 1532 O O . ASP A 1 198 ? 1.002 -13.104 5.565 1.00 93.25 198 ASP A O 1
ATOM 1536 N N . LEU A 1 199 ? 0.215 -12.243 3.635 1.00 95.06 199 LEU A N 1
ATOM 1537 C CA . LEU A 1 199 ? -0.650 -11.221 4.222 1.00 95.06 199 LEU A CA 1
ATOM 1538 C C . LEU A 1 199 ? -1.464 -11.735 5.416 1.00 95.06 199 LEU A C 1
ATOM 1540 O O . LEU A 1 199 ? -1.317 -11.213 6.511 1.00 95.06 199 LEU A O 1
ATOM 1544 N N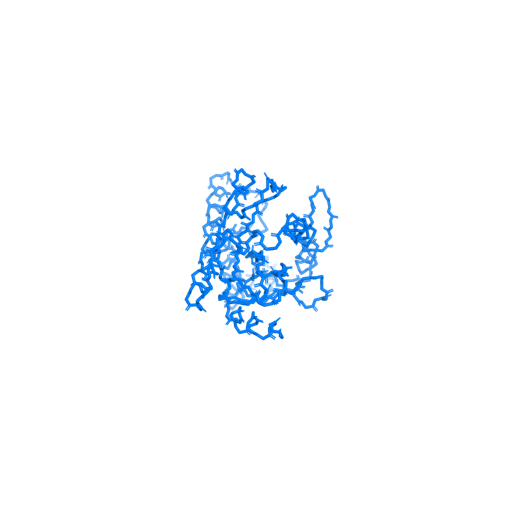 . VAL A 1 200 ? -2.289 -12.770 5.230 1.00 95.06 200 VAL A N 1
ATOM 1545 C CA . VAL A 1 200 ? -3.184 -13.264 6.296 1.00 95.06 200 VAL A CA 1
ATOM 1546 C C . VAL A 1 200 ? -2.389 -13.742 7.511 1.00 95.06 200 VAL A C 1
ATOM 1548 O O . VAL A 1 200 ? -2.668 -13.327 8.631 1.00 95.06 200 VAL A O 1
ATOM 1551 N N . ALA A 1 201 ? -1.349 -14.547 7.281 1.00 93.19 201 ALA A N 1
ATOM 1552 C CA . ALA A 1 201 ? -0.505 -15.063 8.354 1.00 93.19 201 ALA A CA 1
ATOM 1553 C C . ALA A 1 201 ? 0.210 -13.938 9.121 1.00 93.19 201 ALA A C 1
ATOM 1555 O O . ALA A 1 201 ? 0.362 -14.018 10.339 1.00 93.19 201 ALA A O 1
ATOM 1556 N N . ALA A 1 202 ? 0.627 -12.880 8.423 1.00 91.62 202 ALA A N 1
ATOM 1557 C CA . ALA A 1 202 ? 1.249 -11.719 9.039 1.00 91.62 202 ALA A CA 1
ATOM 1558 C C . ALA A 1 202 ? 0.269 -10.921 9.909 1.00 91.62 202 ALA A C 1
ATOM 1560 O O . ALA A 1 202 ? 0.626 -10.535 11.022 1.00 91.62 202 ALA A O 1
ATOM 1561 N N . LEU A 1 203 ? -0.965 -10.706 9.438 1.00 93.50 203 LEU A N 1
ATOM 1562 C CA . LEU A 1 203 ? -1.982 -9.993 10.217 1.00 93.50 203 LEU A CA 1
ATOM 1563 C C . LEU A 1 203 ? -2.397 -10.782 11.464 1.00 93.50 203 LEU A C 1
ATOM 1565 O O . LEU A 1 203 ? -2.565 -10.188 12.528 1.00 93.50 203 LEU A O 1
ATOM 1569 N N . ASP A 1 204 ? -2.505 -12.107 11.349 1.00 86.88 204 ASP A N 1
ATOM 1570 C CA . ASP A 1 204 ? -2.813 -13.001 12.469 1.00 86.88 204 ASP A CA 1
ATOM 1571 C C . ASP A 1 204 ? -1.700 -12.991 13.529 1.00 86.88 204 ASP A C 1
ATOM 1573 O O . ASP A 1 204 ? -1.976 -12.914 14.723 1.00 86.88 204 ASP A O 1
ATOM 1577 N N . GLY A 1 205 ? -0.433 -13.021 13.103 1.00 79.00 205 GLY A N 1
ATOM 1578 C CA . GLY A 1 205 ? 0.721 -13.000 14.008 1.00 79.00 205 GLY A CA 1
ATOM 1579 C C . GLY A 1 205 ? 0.986 -11.647 14.680 1.00 79.00 205 GLY A C 1
ATOM 1580 O O . GLY A 1 205 ? 1.744 -11.583 15.646 1.00 79.00 205 GLY A O 1
ATOM 1581 N N . ALA A 1 206 ? 0.379 -10.565 14.183 1.00 70.62 206 ALA A N 1
ATOM 1582 C CA . ALA A 1 206 ? 0.557 -9.204 14.689 1.00 70.62 206 ALA A CA 1
ATOM 1583 C C . ALA A 1 206 ? -0.533 -8.755 15.688 1.00 70.62 206 ALA A C 1
ATOM 1585 O O . ALA A 1 206 ? -0.527 -7.589 16.111 1.00 70.62 206 ALA A O 1
ATOM 1586 N N . ASN A 1 207 ? -1.446 -9.657 16.068 1.00 54.12 207 ASN A N 1
ATOM 1587 C CA . ASN A 1 207 ? -2.445 -9.482 17.127 1.00 54.12 207 ASN A CA 1
ATOM 1588 C C . ASN A 1 207 ? -2.003 -10.207 18.415 1.00 54.12 207 ASN A C 1
ATOM 1590 O O . ASN A 1 207 ? -2.292 -11.395 18.554 1.00 54.12 207 ASN A O 1
ATOM 1594 N N . PRO A 1 208 ? -1.284 -9.544 19.341 1.00 41.44 208 PRO A N 1
ATOM 1595 C CA . PRO A 1 208 ? -1.160 -10.031 20.712 1.00 41.44 208 PRO A CA 1
ATOM 1596 C C . PRO A 1 208 ? -2.451 -9.824 21.516 1.00 41.44 208 PRO A C 1
ATOM 1598 O O . PRO A 1 208 ? -3.139 -8.802 21.286 1.00 41.44 208 PRO A O 1
#

Foldseek 3Di:
DDQDPVRDDDDDPVNVVVVVVVQVLQQQQLHRPPDVVDDDPVSNVVSVVSNVVVQVVQLVLLQVLCVVVAKLKDAFQAQVRCVLQQADGAPGTFGMWIDHAQFLEIEREAEDADRDDDDPVSLVVQLCQAPNDDVHGHVVVVQVSRQVRPQVPQVSSCVSSVHPHHPDHHGYAYAYEYQDDGSNQVPDDPHHYDYSVCVSVVVVVPGD